Protein AF-A0A8C3U7H5-F1 (afdb_monomer_lite)

InterPro domains:
  IPR040415 SET domain-containing protein 9 [PTHR33524] (9-153)

Secondary structure (DSSP, 8-state):
-HHHHHHHHHHHTTSSHHHHHHHHHH--------SSGGGG-SS-HHHHHHHHHHHHHHHHHHTHHHHHHHHHH-HHHHHHHHHHHHHHHHHHTTS-----------HHHHHHHHHSEEEEEEE-SSTT--EEEEEEEE---TT-----------HHHHHHHHHHHHHHHTTT-TTTGGGSS--

pLDDT: mean 71.45, std 18.76, range [34.16, 96.38]

Structure (mmCIF, N/CA/C/O backbone):
data_AF-A0A8C3U7H5-F1
#
_entry.id   AF-A0A8C3U7H5-F1
#
loop_
_atom_site.group_PDB
_atom_site.id
_atom_site.type_symbol
_atom_site.label_atom_id
_atom_site.label_alt_id
_atom_site.label_comp_id
_atom_site.label_asym_id
_atom_site.label_entity_id
_atom_site.label_seq_id
_atom_site.pdbx_PDB_ins_code
_atom_site.Cartn_x
_atom_site.Cartn_y
_atom_site.Cartn_z
_atom_site.occupancy
_atom_site.B_iso_or_equiv
_atom_site.auth_seq_id
_atom_site.auth_comp_id
_atom_site.auth_asym_id
_atom_site.auth_atom_id
_atom_site.pdbx_PDB_model_num
ATOM 1 N N . MET A 1 1 ? 47.675 14.382 -24.245 1.00 58.16 1 MET A N 1
ATOM 2 C CA . MET A 1 1 ? 46.276 14.304 -24.735 1.00 58.16 1 MET A CA 1
ATOM 3 C C . MET A 1 1 ? 45.746 12.863 -24.779 1.00 58.16 1 MET A C 1
ATOM 5 O O . MET A 1 1 ? 44.876 12.537 -23.983 1.00 58.16 1 MET A O 1
ATOM 9 N N . LEU A 1 2 ? 46.282 11.964 -25.619 1.00 63.28 2 LEU A N 1
ATOM 10 C CA . LEU A 1 2 ? 45.788 10.572 -25.751 1.00 63.28 2 LEU A CA 1
ATOM 11 C C . LEU A 1 2 ? 45.998 9.676 -24.509 1.00 63.28 2 LEU A C 1
ATOM 13 O O . LEU A 1 2 ? 45.180 8.797 -24.242 1.00 63.28 2 LEU A O 1
ATOM 17 N N . ARG A 1 3 ? 47.063 9.904 -23.724 1.00 71.69 3 ARG A N 1
ATOM 18 C CA . ARG A 1 3 ? 47.334 9.159 -22.476 1.00 71.69 3 ARG A CA 1
ATOM 19 C C . ARG A 1 3 ? 46.297 9.440 -21.382 1.00 71.69 3 ARG A C 1
ATOM 21 O O . ARG A 1 3 ? 45.740 8.494 -20.833 1.00 71.69 3 ARG A O 1
ATOM 28 N N . GLU A 1 4 ? 45.968 10.707 -21.138 1.00 74.81 4 GLU A N 1
ATOM 29 C CA . GLU A 1 4 ? 44.897 11.110 -20.213 1.00 74.81 4 GLU A CA 1
ATOM 30 C C . GLU A 1 4 ? 43.530 10.555 -20.621 1.00 74.81 4 GLU A C 1
ATOM 32 O O . GLU A 1 4 ? 42.794 10.046 -19.776 1.00 74.81 4 GLU A O 1
ATOM 37 N N . LEU A 1 5 ? 43.206 10.582 -21.919 1.00 70.88 5 LEU A N 1
ATOM 38 C CA . LEU A 1 5 ? 41.977 9.980 -22.446 1.00 70.88 5 LEU A CA 1
ATOM 39 C C . LEU A 1 5 ? 41.933 8.468 -22.201 1.00 70.88 5 LEU A C 1
ATOM 41 O O . LEU A 1 5 ? 40.911 7.958 -21.751 1.00 70.88 5 LEU A O 1
ATOM 45 N N . ARG A 1 6 ? 43.047 7.753 -22.411 1.00 75.25 6 ARG A N 1
ATOM 46 C CA . ARG A 1 6 ? 43.144 6.310 -22.136 1.00 75.25 6 ARG A CA 1
ATOM 47 C C . ARG A 1 6 ? 43.001 5.997 -20.640 1.00 75.25 6 ARG A C 1
ATOM 49 O O . ARG A 1 6 ? 42.332 5.027 -20.293 1.00 75.25 6 ARG A O 1
ATOM 56 N N . ARG A 1 7 ? 43.571 6.824 -19.755 1.00 75.69 7 ARG A N 1
ATOM 57 C CA . ARG A 1 7 ? 43.456 6.655 -18.294 1.00 75.69 7 ARG A CA 1
ATOM 58 C C . ARG A 1 7 ? 4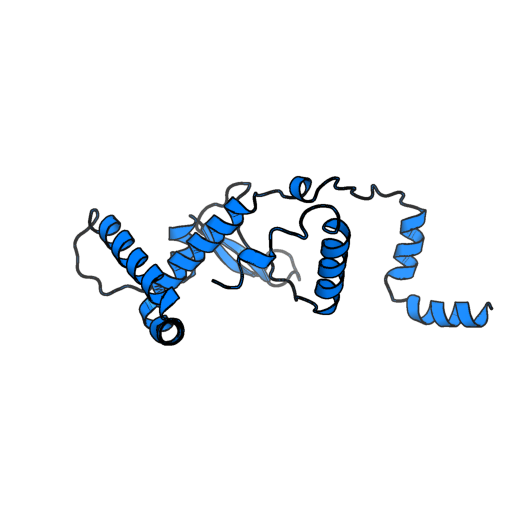2.022 6.878 -17.813 1.00 75.69 7 ARG A C 1
ATOM 60 O O . ARG A 1 7 ? 41.490 6.056 -17.071 1.00 75.69 7 ARG A O 1
ATOM 67 N N . ARG A 1 8 ? 41.367 7.937 -18.303 1.00 68.19 8 ARG A N 1
ATOM 68 C CA . ARG A 1 8 ? 39.945 8.207 -18.028 1.00 68.19 8 ARG A CA 1
ATOM 69 C C . ARG A 1 8 ? 39.063 7.090 -18.586 1.00 68.19 8 ARG A C 1
ATOM 71 O O . ARG A 1 8 ? 38.202 6.594 -17.870 1.00 68.19 8 ARG A O 1
ATOM 78 N N . TRP A 1 9 ? 39.321 6.621 -19.808 1.00 70.81 9 TRP A N 1
ATOM 79 C CA . TRP A 1 9 ? 38.598 5.492 -20.403 1.00 70.81 9 TRP A CA 1
ATOM 80 C C . TRP A 1 9 ? 38.730 4.204 -19.583 1.00 70.81 9 TRP A C 1
ATOM 82 O O . TRP A 1 9 ? 37.745 3.494 -19.418 1.00 70.81 9 TRP A O 1
ATOM 92 N N . GLY A 1 10 ? 39.900 3.933 -18.996 1.00 73.94 10 GLY A N 1
ATOM 93 C CA . GLY A 1 10 ? 40.091 2.808 -18.076 1.00 73.94 10 GLY A CA 1
ATOM 94 C C . GLY A 1 10 ? 39.137 2.838 -16.874 1.00 73.94 10 GLY A C 1
ATOM 95 O O . GLY A 1 10 ? 38.627 1.793 -16.484 1.00 73.94 10 GLY A O 1
ATOM 96 N N . SER A 1 11 ? 38.821 4.029 -16.352 1.00 74.31 11 SER A N 1
ATOM 97 C CA . SER A 1 11 ? 37.831 4.209 -15.274 1.00 74.31 11 SER A CA 1
ATOM 98 C C . SER A 1 11 ? 36.380 4.046 -15.748 1.00 74.31 11 SER A C 1
ATOM 100 O O . SER A 1 11 ? 35.512 3.673 -14.964 1.00 74.31 11 SER A O 1
ATOM 102 N N . TYR A 1 12 ? 36.101 4.322 -17.027 1.00 69.31 12 TYR A N 1
ATOM 103 C CA . TYR A 1 12 ? 34.753 4.239 -17.601 1.00 69.31 12 TYR A CA 1
ATOM 104 C C . TYR A 1 12 ? 34.437 2.895 -18.264 1.00 69.31 12 TYR A C 1
ATOM 106 O O . TYR A 1 12 ? 33.261 2.595 -18.431 1.00 69.31 12 TYR A O 1
ATOM 114 N N . LYS A 1 13 ? 35.439 2.070 -18.598 1.00 69.56 13 LYS A N 1
ATOM 115 C CA . LYS A 1 13 ? 35.285 0.808 -19.350 1.00 69.56 13 LYS A CA 1
ATOM 116 C C . LYS A 1 13 ? 34.268 -0.163 -18.733 1.00 69.56 13 LYS A C 1
ATOM 118 O O . LYS A 1 13 ? 33.604 -0.878 -19.475 1.00 69.56 13 LYS A O 1
ATOM 123 N N . TYR A 1 14 ? 34.139 -0.168 -17.406 1.00 72.88 14 TYR A N 1
ATOM 124 C CA . TYR A 1 14 ? 33.212 -1.037 -16.664 1.00 72.88 14 TYR A CA 1
ATOM 125 C C . TYR A 1 14 ? 31.964 -0.313 -16.151 1.00 72.88 14 TYR A C 1
ATOM 127 O O . TYR A 1 14 ? 31.115 -0.912 -15.501 1.00 72.88 14 TYR A O 1
ATOM 135 N N . ARG A 1 15 ? 31.849 0.988 -16.424 1.00 75.12 15 ARG A N 1
ATOM 136 C CA . ARG A 1 15 ? 30.656 1.775 -16.118 1.00 75.12 15 ARG A CA 1
ATOM 137 C C . ARG A 1 15 ? 29.740 1.740 -17.333 1.00 75.12 15 ARG A C 1
ATOM 139 O O . ARG A 1 15 ? 30.200 1.555 -18.447 1.00 75.12 15 ARG A O 1
ATOM 146 N N . PHE A 1 16 ? 28.451 1.995 -17.161 1.00 68.00 16 PHE A N 1
ATOM 147 C CA . PHE A 1 16 ? 27.498 2.021 -18.279 1.00 68.00 16 PHE A CA 1
ATOM 148 C C . PHE A 1 16 ? 27.741 3.160 -19.287 1.00 68.00 16 PHE A C 1
ATOM 150 O O . PHE A 1 16 ? 27.056 3.245 -20.297 1.00 68.00 16 PHE A O 1
ATOM 157 N N . VAL A 1 17 ? 28.730 4.027 -19.049 1.00 72.81 17 VAL A N 1
ATOM 158 C CA . VAL A 1 17 ? 28.999 5.248 -19.822 1.00 72.81 17 VAL A CA 1
ATOM 159 C C . VAL A 1 17 ? 29.468 4.981 -21.261 1.00 72.81 17 VAL A C 1
ATOM 161 O O . VAL A 1 17 ? 28.941 5.638 -22.154 1.00 72.81 17 VAL A O 1
ATOM 164 N N . PRO A 1 18 ? 30.377 4.028 -21.563 1.00 72.06 18 PRO A N 1
ATOM 165 C CA . PRO A 1 18 ? 30.726 3.674 -22.939 1.00 72.06 18 PRO A CA 1
ATOM 166 C C . PRO A 1 18 ? 29.528 3.141 -23.729 1.00 72.06 18 PRO A C 1
ATOM 168 O O . PRO A 1 18 ? 29.325 3.533 -24.877 1.00 72.06 18 PRO A O 1
ATOM 171 N N . TRP A 1 19 ? 28.705 2.292 -23.100 1.00 71.94 19 TRP A N 1
ATOM 172 C CA . TRP A 1 19 ? 27.471 1.781 -23.700 1.00 71.94 19 TRP A CA 1
ATOM 173 C C . TRP A 1 19 ? 26.450 2.908 -23.901 1.00 71.94 19 TRP A C 1
ATOM 175 O O . TRP A 1 19 ? 25.852 3.007 -24.969 1.00 71.94 19 TRP A O 1
ATOM 185 N N . LEU A 1 20 ? 26.303 3.807 -22.926 1.00 71.94 20 LEU A N 1
ATOM 186 C CA . LEU A 1 20 ? 25.414 4.963 -22.996 1.00 71.94 20 LEU A CA 1
ATOM 187 C C . LEU A 1 20 ? 25.850 5.941 -24.094 1.00 71.94 20 LEU A C 1
ATOM 189 O O . LEU A 1 20 ? 25.021 6.349 -24.890 1.00 71.94 20 LEU A O 1
ATOM 193 N N . ALA A 1 21 ? 27.140 6.262 -24.216 1.00 74.75 21 ALA A N 1
ATOM 194 C CA . ALA A 1 21 ? 27.661 7.166 -25.244 1.00 74.75 21 ALA A CA 1
ATOM 195 C C . ALA A 1 21 ? 27.467 6.618 -26.671 1.00 74.75 21 ALA A C 1
ATOM 197 O O . ALA A 1 21 ? 27.113 7.364 -27.587 1.00 74.75 21 ALA A O 1
ATOM 198 N N . LEU A 1 22 ? 27.662 5.308 -26.858 1.00 70.06 22 LEU A N 1
ATOM 199 C CA . LEU A 1 22 ? 27.407 4.632 -28.134 1.00 70.06 22 LEU A CA 1
ATOM 200 C C . LEU A 1 22 ? 25.910 4.561 -28.464 1.00 70.06 22 LEU A C 1
ATOM 202 O O . LEU A 1 22 ? 25.533 4.752 -29.622 1.00 70.06 22 LEU A O 1
ATOM 206 N N . ASN A 1 23 ? 25.053 4.334 -27.464 1.00 66.12 23 ASN A N 1
ATOM 207 C CA . ASN A 1 23 ? 23.607 4.271 -27.666 1.00 66.12 23 ASN A CA 1
ATOM 208 C C . ASN A 1 23 ? 22.954 5.650 -27.795 1.00 66.12 23 ASN A C 1
ATOM 210 O O . ASN A 1 23 ? 22.058 5.780 -28.612 1.00 66.12 23 ASN A O 1
ATOM 214 N N . LEU A 1 24 ? 23.424 6.697 -27.112 1.00 65.88 24 LEU A N 1
ATOM 215 C 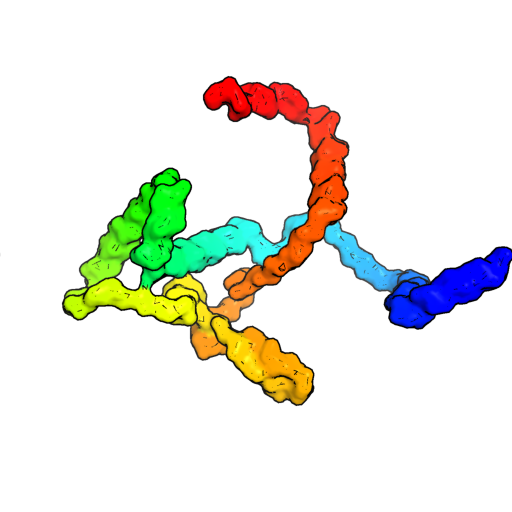CA . LEU A 1 24 ? 22.911 8.068 -27.261 1.00 65.88 24 LEU A CA 1
ATOM 216 C C . LEU A 1 24 ? 23.100 8.609 -28.687 1.00 65.88 24 LEU A C 1
ATOM 218 O O . LEU A 1 24 ? 22.265 9.360 -29.179 1.00 65.88 24 LEU A O 1
ATOM 222 N N . ARG A 1 25 ? 24.183 8.215 -29.375 1.00 62.78 25 ARG A N 1
ATOM 223 C CA . ARG A 1 25 ? 24.414 8.593 -30.781 1.00 62.78 25 ARG A CA 1
ATOM 224 C C . ARG A 1 25 ? 23.577 7.789 -31.770 1.00 62.78 25 ARG A C 1
ATOM 226 O O . ARG A 1 25 ? 23.106 8.349 -32.754 1.00 62.78 25 ARG A O 1
ATOM 233 N N . ARG A 1 26 ? 23.437 6.478 -31.549 1.00 58.78 26 ARG A N 1
ATOM 234 C CA . ARG A 1 26 ? 22.679 5.581 -32.447 1.00 58.78 26 ARG A CA 1
ATOM 235 C C . ARG A 1 26 ? 21.180 5.706 -32.264 1.00 58.78 26 ARG A C 1
ATOM 237 O O . ARG A 1 26 ? 20.408 5.499 -33.191 1.00 58.78 26 ARG A O 1
ATOM 244 N N . GLN A 1 27 ? 20.782 6.044 -31.057 1.00 53.59 27 GLN A N 1
ATOM 245 C CA . GLN A 1 27 ? 19.415 6.135 -30.660 1.00 53.59 27 GLN A CA 1
ATOM 246 C C . GLN A 1 27 ? 19.124 7.614 -30.417 1.00 53.59 27 GLN A C 1
ATOM 248 O O . GLN A 1 27 ? 19.214 8.104 -29.294 1.00 53.59 27 GLN A O 1
ATOM 253 N N . ARG A 1 28 ? 18.643 8.297 -31.464 1.00 51.75 28 ARG A N 1
ATOM 254 C CA . ARG A 1 28 ? 17.620 9.345 -31.296 1.00 51.75 28 ARG A CA 1
ATOM 255 C C . ARG A 1 28 ? 16.358 8.695 -30.702 1.00 51.75 28 ARG A C 1
ATOM 257 O O . ARG A 1 28 ? 15.296 8.697 -31.314 1.00 51.75 28 ARG A O 1
ATOM 264 N N . ARG A 1 29 ? 16.501 8.005 -29.563 1.00 52.19 29 ARG A N 1
ATOM 265 C CA . ARG A 1 29 ? 15.400 7.431 -28.797 1.00 52.19 29 ARG A CA 1
ATOM 266 C C . ARG A 1 29 ? 14.552 8.633 -28.473 1.00 52.19 29 ARG A C 1
ATOM 268 O O . ARG A 1 29 ? 15.101 9.643 -28.043 1.00 52.19 29 ARG A O 1
ATOM 275 N N . THR A 1 30 ? 13.266 8.513 -28.746 1.00 56.00 30 THR A N 1
ATOM 276 C CA . THR A 1 30 ? 12.212 9.381 -28.240 1.00 56.00 30 THR A CA 1
ATOM 277 C C . THR A 1 30 ? 12.528 9.723 -26.789 1.00 56.00 30 THR A C 1
ATOM 279 O O . THR A 1 30 ? 12.235 8.942 -25.884 1.00 56.00 30 THR A O 1
ATOM 282 N N . LEU A 1 31 ? 13.218 10.847 -26.576 1.00 57.34 31 LEU A N 1
ATOM 283 C CA . LEU A 1 31 ? 13.286 11.486 -25.278 1.00 57.34 31 LEU A CA 1
ATOM 284 C C . LEU A 1 31 ? 11.823 11.696 -24.947 1.00 57.34 31 LE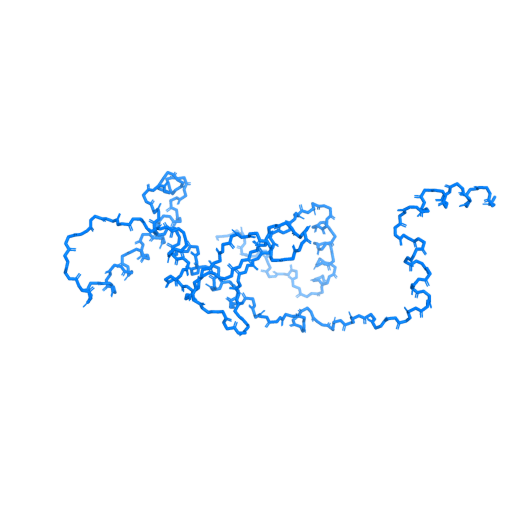U A C 1
ATOM 286 O O . LEU A 1 31 ? 11.116 12.357 -25.711 1.00 57.34 31 LEU A O 1
ATOM 290 N N . ARG A 1 32 ? 11.344 11.015 -23.905 1.00 65.69 32 ARG A N 1
ATOM 291 C CA . ARG A 1 32 ? 9.973 11.184 -23.457 1.00 65.69 32 ARG A CA 1
ATOM 292 C C . ARG A 1 32 ? 9.899 12.598 -22.906 1.00 65.69 32 ARG A C 1
ATOM 294 O O . ARG A 1 32 ? 10.266 12.848 -21.765 1.00 65.69 32 ARG A O 1
ATOM 301 N N . TYR A 1 33 ? 9.544 13.523 -23.782 1.00 68.12 33 TYR A N 1
ATOM 302 C CA . TYR A 1 33 ? 9.223 14.879 -23.414 1.00 68.12 33 TYR A CA 1
ATOM 303 C C . TYR A 1 33 ? 7.828 14.823 -22.813 1.00 68.12 33 TYR A C 1
ATOM 305 O O . TYR A 1 33 ? 6.864 14.496 -23.505 1.00 68.12 33 TYR A O 1
ATOM 313 N N . VAL A 1 34 ? 7.758 15.039 -21.507 1.00 70.69 34 VAL A N 1
ATOM 314 C CA . VAL A 1 34 ? 6.499 15.224 -20.801 1.00 70.69 34 VAL A CA 1
ATOM 315 C C . VAL A 1 34 ? 6.332 16.741 -20.666 1.00 70.69 34 VAL A C 1
ATOM 317 O O . VAL A 1 34 ? 7.155 17.352 -19.987 1.00 70.69 34 VAL A O 1
ATOM 320 N N . PRO A 1 35 ? 5.347 17.357 -21.344 1.00 73.00 35 PRO A N 1
ATOM 321 C CA . PRO A 1 35 ? 5.148 18.808 -21.320 1.00 73.00 35 PRO A CA 1
ATOM 322 C C . PRO A 1 35 ? 4.908 19.343 -19.906 1.00 73.00 35 PRO A C 1
ATOM 324 O O . PRO A 1 35 ? 5.418 20.399 -19.550 1.00 73.00 35 PRO A O 1
ATOM 327 N N . GLU A 1 36 ? 4.169 18.580 -19.099 1.00 76.62 36 GLU A N 1
ATOM 328 C CA . GLU A 1 36 ? 3.818 18.905 -17.719 1.00 76.62 36 GLU A CA 1
ATOM 329 C C . GLU A 1 36 ? 3.819 17.632 -16.871 1.00 76.62 36 GLU A C 1
ATOM 331 O O . GLU A 1 36 ? 3.362 16.581 -17.319 1.00 76.62 36 GLU A O 1
ATOM 336 N N . SER A 1 37 ? 4.283 17.711 -15.623 1.00 66.75 37 SER A N 1
ATOM 337 C CA . SER A 1 37 ? 4.332 16.557 -14.709 1.00 66.75 37 SER A CA 1
ATOM 338 C C . SER A 1 37 ? 2.956 15.926 -14.441 1.00 66.75 37 SER A C 1
ATOM 340 O O . SER A 1 37 ? 2.882 14.739 -14.130 1.00 66.75 37 SER A O 1
ATOM 342 N N . SER A 1 38 ? 1.872 16.686 -14.619 1.00 67.62 38 SER A N 1
ATOM 343 C CA . SER A 1 38 ? 0.475 16.230 -14.580 1.00 67.62 38 SER A CA 1
ATOM 344 C C . SER A 1 38 ? 0.161 15.182 -15.655 1.00 67.62 38 SER A C 1
ATOM 346 O O . SER A 1 38 ? -0.612 14.261 -15.410 1.00 67.62 38 SER A O 1
ATOM 348 N N . GLN A 1 39 ? 0.803 15.268 -16.823 1.00 70.94 39 GLN A N 1
ATOM 349 C CA . GLN A 1 39 ? 0.559 14.386 -17.968 1.00 70.94 39 GLN A CA 1
ATOM 350 C C . GLN A 1 39 ? 1.292 13.038 -17.867 1.00 70.94 39 GLN A C 1
ATOM 352 O O . GLN A 1 39 ? 1.077 12.153 -18.697 1.00 70.94 39 GLN A O 1
ATOM 357 N N . ASP A 1 40 ? 2.165 12.868 -16.869 1.00 79.56 40 ASP A N 1
ATOM 358 C CA . ASP A 1 40 ? 2.839 11.592 -16.588 1.00 79.56 40 ASP A CA 1
ATOM 359 C C . ASP A 1 40 ? 2.117 10.762 -15.514 1.00 79.56 40 ASP A C 1
ATOM 361 O O . ASP A 1 40 ? 2.370 9.563 -15.371 1.00 79.56 40 ASP A O 1
ATOM 365 N N . LYS A 1 41 ? 1.206 11.380 -14.753 1.00 81.31 41 LYS A N 1
ATOM 366 C CA . LYS A 1 41 ? 0.519 10.723 -13.641 1.00 81.31 41 LYS A CA 1
ATOM 367 C C . LYS A 1 41 ? -0.608 9.832 -14.151 1.00 81.31 41 LYS A C 1
ATOM 369 O O . LYS A 1 41 ? -1.499 10.261 -14.873 1.00 81.31 41 LYS A O 1
ATOM 374 N N . ILE A 1 42 ? -0.560 8.564 -13.749 1.00 83.56 42 ILE A N 1
ATOM 375 C CA . ILE A 1 42 ? -1.589 7.561 -14.072 1.00 83.56 42 ILE A CA 1
ATOM 376 C C . ILE A 1 42 ? -2.775 7.660 -13.094 1.00 83.56 42 ILE A C 1
ATOM 378 O O . ILE A 1 42 ? -3.880 7.239 -13.425 1.00 83.56 42 ILE A O 1
ATOM 382 N N . ILE A 1 43 ? -2.533 8.197 -11.896 1.00 86.12 43 ILE A N 1
ATOM 383 C CA . ILE A 1 43 ? -3.485 8.334 -10.788 1.00 86.12 43 ILE A CA 1
ATOM 384 C C . ILE A 1 43 ? -3.340 9.762 -10.248 1.00 86.12 43 ILE A C 1
ATOM 386 O O . ILE A 1 43 ? -2.210 10.253 -10.167 1.00 86.12 43 ILE A O 1
ATOM 390 N N . ALA A 1 44 ? -4.452 10.423 -9.917 1.00 89.00 44 ALA A N 1
ATOM 391 C CA . ALA A 1 44 ? -4.432 11.765 -9.342 1.00 89.00 44 ALA A CA 1
ATOM 392 C C . ALA A 1 44 ? -3.820 11.756 -7.930 1.00 89.00 44 ALA A C 1
ATOM 394 O O . ALA A 1 44 ? -3.887 10.752 -7.216 1.00 89.00 44 ALA A O 1
ATOM 395 N N . ASP A 1 45 ? -3.213 12.871 -7.519 1.00 89.12 45 ASP A N 1
ATOM 396 C CA . ASP A 1 45 ? -2.572 12.960 -6.200 1.00 89.12 45 ASP A CA 1
ATOM 397 C C . ASP A 1 45 ? -3.609 12.870 -5.075 1.00 89.12 45 ASP A C 1
ATOM 399 O O . ASP A 1 45 ? -3.328 12.313 -4.014 1.00 89.12 45 ASP A O 1
ATOM 403 N N . GLU A 1 46 ? -4.816 13.370 -5.329 1.00 90.44 46 GLU A N 1
ATOM 404 C CA . GLU A 1 46 ? -5.957 13.322 -4.425 1.00 90.44 46 GLU A CA 1
ATOM 405 C C . GLU A 1 46 ? -6.351 11.871 -4.124 1.00 90.44 46 GLU A C 1
ATOM 407 O O . GLU A 1 46 ? -6.401 11.484 -2.959 1.00 90.44 46 GLU A O 1
ATOM 412 N N . ASP A 1 47 ? -6.510 11.031 -5.153 1.00 89.69 47 ASP A N 1
ATOM 413 C CA . ASP A 1 47 ? -6.848 9.606 -4.999 1.00 89.69 47 ASP A CA 1
ATOM 414 C C . ASP A 1 47 ? -5.761 8.849 -4.219 1.00 89.69 47 ASP A C 1
ATOM 416 O O . ASP A 1 47 ? -6.028 7.960 -3.400 1.00 89.69 47 ASP A O 1
ATOM 420 N N . VAL A 1 48 ? -4.501 9.205 -4.480 1.00 90.81 48 VAL A N 1
ATOM 421 C CA . VAL A 1 48 ? -3.333 8.648 -3.801 1.00 90.81 48 VAL A CA 1
ATOM 422 C C . VAL A 1 48 ? -3.342 9.023 -2.323 1.00 90.81 48 VAL A C 1
ATOM 424 O O . VAL A 1 48 ? -3.167 8.152 -1.464 1.00 90.81 48 VAL A O 1
ATOM 427 N N . PHE A 1 49 ? -3.566 10.300 -2.028 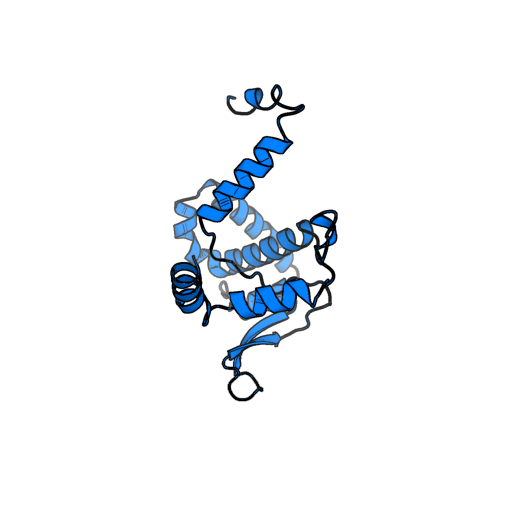1.00 90.44 49 PHE A N 1
ATOM 428 C CA . PHE A 1 49 ? -3.639 10.822 -0.674 1.00 90.44 49 PHE A CA 1
ATOM 429 C C . PHE A 1 49 ? -4.817 10.220 0.096 1.00 90.44 49 PHE A C 1
ATOM 431 O O . PHE A 1 49 ? -4.627 9.740 1.214 1.00 90.44 49 PHE A O 1
ATOM 438 N N . GLU A 1 50 ? -6.004 10.160 -0.507 1.00 91.00 50 GLU A N 1
ATOM 439 C CA . GLU A 1 50 ? -7.191 9.550 0.091 1.00 91.00 50 GLU A CA 1
ATOM 440 C C . GLU A 1 50 ? -6.973 8.071 0.408 1.00 91.00 50 GLU A C 1
ATOM 442 O O . GLU A 1 50 ? -7.263 7.625 1.521 1.00 91.00 50 GLU A O 1
ATOM 447 N N . THR A 1 51 ? -6.401 7.308 -0.529 1.00 91.94 51 THR A N 1
ATOM 448 C CA . THR A 1 51 ? -6.117 5.881 -0.317 1.00 91.94 51 THR A CA 1
ATOM 449 C C . THR A 1 51 ? -5.137 5.678 0.836 1.00 91.94 51 THR A C 1
ATOM 451 O O . THR A 1 51 ? -5.339 4.812 1.696 1.00 91.94 51 THR A O 1
ATOM 454 N N . LEU A 1 52 ? -4.080 6.491 0.883 1.00 91.62 52 LEU A N 1
ATOM 455 C CA . LEU A 1 52 ? -3.065 6.433 1.927 1.00 91.62 52 LEU A CA 1
ATOM 456 C C . LEU A 1 52 ? -3.658 6.791 3.295 1.00 91.62 52 LEU A C 1
ATOM 458 O O . LEU A 1 52 ? -3.469 6.060 4.268 1.00 91.62 52 LEU A O 1
ATOM 462 N N . LEU A 1 53 ? -4.430 7.878 3.351 1.00 90.38 53 LEU A N 1
ATOM 463 C CA . LEU A 1 53 ? -5.083 8.355 4.562 1.00 90.38 53 LEU A CA 1
ATOM 464 C C . LEU A 1 53 ? -6.083 7.327 5.094 1.00 90.38 53 LEU A C 1
ATOM 466 O O . LEU A 1 53 ? -6.066 7.021 6.284 1.00 90.38 53 LEU A O 1
ATOM 470 N N . LYS A 1 54 ? -6.918 6.757 4.220 1.00 90.75 54 LYS A N 1
ATOM 471 C CA . LYS A 1 54 ? -7.881 5.709 4.577 1.00 90.75 54 LYS A CA 1
ATOM 472 C C . LYS A 1 54 ? -7.176 4.487 5.168 1.00 90.75 54 LYS A C 1
ATOM 474 O O . LYS A 1 54 ? -7.577 3.985 6.214 1.00 90.75 54 LYS A O 1
ATOM 479 N N . THR A 1 55 ? -6.094 4.044 4.529 1.00 91.31 55 THR A N 1
ATOM 480 C CA . THR A 1 55 ? -5.328 2.865 4.960 1.00 91.31 55 THR A CA 1
ATOM 481 C C . THR A 1 55 ? -4.647 3.094 6.305 1.00 91.31 55 THR A C 1
ATOM 483 O O . THR A 1 55 ? -4.757 2.258 7.202 1.00 91.31 55 THR A O 1
ATOM 486 N N . PHE A 1 56 ? -3.972 4.234 6.483 1.00 88.56 56 PHE A N 1
ATOM 487 C CA . PHE A 1 56 ? -3.317 4.539 7.751 1.00 88.56 56 PHE A CA 1
ATOM 488 C C . PHE A 1 56 ? -4.314 4.759 8.879 1.00 88.56 56 PHE A C 1
ATOM 490 O O . PHE A 1 56 ? -4.069 4.256 9.969 1.00 88.56 56 PHE A O 1
ATOM 497 N N . LYS A 1 57 ? -5.452 5.420 8.628 1.00 87.31 57 LYS A N 1
ATOM 498 C CA . LYS A 1 57 ? -6.523 5.551 9.625 1.00 87.31 57 LYS A CA 1
ATOM 499 C C . LYS A 1 57 ? -7.010 4.188 10.106 1.00 87.31 57 LYS A C 1
ATOM 501 O O . LYS A 1 57 ? -7.038 3.962 11.311 1.00 87.31 57 LYS A O 1
ATOM 506 N N . ALA A 1 58 ? -7.302 3.269 9.187 1.00 90.25 58 ALA A N 1
ATOM 507 C CA . ALA A 1 58 ? -7.757 1.926 9.538 1.00 90.25 58 ALA A CA 1
ATOM 508 C C . ALA A 1 58 ? -6.706 1.137 10.342 1.00 90.25 58 ALA A C 1
ATOM 510 O O . ALA A 1 58 ? -7.034 0.508 11.347 1.00 90.25 58 ALA A O 1
ATOM 511 N N . LEU A 1 59 ? -5.429 1.201 9.945 1.00 89.12 59 LEU A N 1
ATOM 512 C CA . LEU A 1 59 ? -4.331 0.553 10.677 1.00 89.12 59 LEU A CA 1
ATOM 513 C C . LEU A 1 59 ? -4.116 1.160 12.067 1.00 89.12 59 LEU A C 1
ATOM 515 O O . LEU A 1 59 ? -3.858 0.429 13.022 1.00 89.12 59 LEU A O 1
ATOM 519 N N . PHE A 1 60 ? -4.228 2.482 12.172 1.00 85.56 60 PHE A N 1
ATOM 520 C CA . PHE A 1 60 ? -4.060 3.231 13.412 1.00 85.56 60 PHE A CA 1
ATOM 521 C C . PHE A 1 60 ? -5.175 2.910 14.411 1.00 85.56 60 PHE A C 1
ATOM 523 O O . PHE A 1 60 ? -4.912 2.572 15.560 1.00 85.56 60 PHE A O 1
ATOM 530 N N . ILE A 1 61 ? -6.430 2.945 13.955 1.00 83.88 61 ILE A N 1
ATOM 531 C CA . ILE A 1 61 ? -7.612 2.608 14.757 1.00 83.88 61 ILE A CA 1
ATOM 532 C C . ILE A 1 61 ? -7.548 1.159 15.252 1.00 83.88 61 ILE A C 1
ATOM 534 O O . ILE A 1 61 ? -7.832 0.894 16.421 1.00 83.88 61 ILE A O 1
ATOM 538 N N . ASN A 1 62 ? -7.126 0.232 14.389 1.00 88.12 62 ASN A N 1
ATOM 539 C CA . ASN A 1 62 ? -7.031 -1.186 14.722 1.00 88.12 62 ASN A CA 1
ATOM 540 C C . ASN A 1 62 ? -6.059 -1.484 15.876 1.00 88.12 62 ASN A C 1
ATOM 542 O O . ASN A 1 62 ? -6.311 -2.411 16.643 1.00 88.12 62 ASN A O 1
ATOM 546 N N . ASP A 1 63 ? -4.971 -0.716 16.009 1.00 85.50 63 ASP A N 1
ATOM 547 C CA . ASP A 1 63 ? -3.959 -0.909 17.058 1.00 85.50 63 ASP A CA 1
ATOM 548 C C . ASP A 1 63 ? -3.796 0.322 17.973 1.00 85.50 63 ASP A C 1
ATOM 550 O O . ASP A 1 63 ? -2.719 0.606 18.505 1.00 85.50 63 ASP A O 1
ATOM 554 N N . PHE A 1 64 ? -4.890 1.071 18.163 1.00 80.75 64 PHE A N 1
ATOM 555 C CA . PHE A 1 64 ? -4.888 2.354 18.873 1.00 80.75 64 PHE A CA 1
ATOM 556 C C . PHE A 1 64 ? -4.332 2.244 20.298 1.00 80.75 64 PHE A C 1
ATOM 558 O O . PHE A 1 64 ? -3.595 3.117 20.756 1.00 80.75 64 PHE A O 1
ATOM 565 N N . SER A 1 65 ? -4.645 1.151 21.002 1.00 76.62 65 SER A N 1
ATOM 566 C CA . SER A 1 65 ? -4.180 0.916 22.373 1.00 76.62 65 SER A CA 1
ATOM 567 C C . SER A 1 65 ? -2.656 0.803 22.465 1.00 76.62 65 SER A C 1
ATOM 569 O O . SER A 1 65 ? -2.074 1.304 23.423 1.00 76.62 65 SER A O 1
ATOM 571 N N . ARG A 1 66 ? -1.993 0.221 21.456 1.00 77.88 66 ARG A N 1
ATOM 572 C CA . ARG A 1 66 ? -0.525 0.117 21.389 1.00 77.88 66 ARG A CA 1
ATOM 573 C C . ARG A 1 66 ? 0.141 1.402 20.899 1.00 77.88 66 ARG A C 1
ATOM 575 O O . ARG A 1 66 ? 1.344 1.564 21.072 1.00 77.88 66 ARG A O 1
ATOM 582 N N . GLN A 1 67 ? -0.625 2.317 20.309 1.00 73.56 67 GLN A N 1
ATOM 583 C CA . GLN A 1 67 ? -0.149 3.613 19.813 1.00 73.56 67 GLN A CA 1
ATOM 584 C C . GLN A 1 67 ? -0.446 4.777 20.773 1.00 73.56 67 GLN A C 1
ATOM 586 O O . GLN A 1 67 ? -0.032 5.911 20.519 1.00 73.56 67 GLN A O 1
ATOM 591 N N . ALA A 1 68 ? -1.102 4.499 21.904 1.00 71.38 68 ALA A N 1
ATOM 592 C CA . ALA A 1 68 ? -1.428 5.481 22.933 1.00 71.38 68 ALA A CA 1
ATOM 593 C C . ALA A 1 68 ? -0.189 6.220 23.475 1.00 71.38 68 ALA A C 1
ATOM 595 O O . ALA A 1 68 ? -0.276 7.415 23.757 1.00 71.38 68 ALA A O 1
ATOM 596 N N . ASP A 1 69 ? 0.963 5.546 23.543 1.00 73.12 69 ASP A N 1
ATOM 597 C CA . ASP A 1 69 ? 2.230 6.138 23.992 1.00 73.12 69 ASP A CA 1
ATOM 598 C C . ASP A 1 69 ? 2.761 7.194 23.009 1.00 73.12 69 ASP A C 1
ATOM 600 O O . ASP A 1 69 ? 3.240 8.247 23.424 1.00 73.12 69 ASP A O 1
ATOM 604 N N . ILE A 1 70 ? 2.621 6.967 21.696 1.00 71.69 70 ILE A N 1
ATOM 605 C CA . ILE A 1 70 ? 2.998 7.948 20.660 1.00 71.69 70 ILE A CA 1
ATOM 606 C C . ILE A 1 70 ? 2.052 9.155 20.718 1.00 71.69 70 ILE A C 1
ATOM 608 O O . ILE A 1 70 ? 2.486 10.303 20.628 1.00 71.69 70 ILE A O 1
ATOM 612 N N . LEU A 1 71 ? 0.758 8.906 20.928 1.00 70.31 71 LEU A N 1
ATOM 613 C CA . LEU A 1 71 ? -0.253 9.957 21.066 1.00 70.31 71 LEU A CA 1
ATOM 614 C C . LEU A 1 71 ? -0.124 10.771 22.354 1.00 70.31 71 LEU A C 1
ATOM 616 O O . LEU A 1 71 ? -0.607 11.901 22.403 1.00 70.31 71 LEU A O 1
ATOM 620 N N . ALA A 1 72 ? 0.514 10.232 23.394 1.00 71.56 72 ALA A N 1
ATOM 621 C CA . ALA A 1 72 ? 0.818 10.994 24.600 1.00 71.56 72 ALA A CA 1
ATOM 622 C C . ALA A 1 72 ? 1.804 12.143 24.319 1.00 71.56 72 ALA A C 1
ATOM 624 O O . ALA A 1 72 ? 1.776 13.151 25.020 1.00 71.56 72 ALA A O 1
ATOM 625 N N . VAL A 1 73 ? 2.631 12.010 23.275 1.00 76.62 73 VAL A N 1
ATOM 626 C CA . VAL A 1 73 ? 3.612 13.020 22.842 1.00 76.62 73 VAL A CA 1
ATOM 627 C C . VAL A 1 73 ? 3.033 13.980 21.787 1.00 76.62 73 VAL A C 1
ATOM 629 O O . VAL A 1 73 ? 3.597 15.045 21.559 1.00 76.62 73 VAL A O 1
ATOM 632 N N . LEU A 1 74 ? 1.893 13.642 21.169 1.00 75.69 74 LEU A N 1
ATOM 633 C CA . LEU A 1 74 ? 1.227 14.429 20.117 1.00 75.69 74 LEU A CA 1
ATOM 634 C C . LEU A 1 74 ? -0.264 14.655 20.450 1.00 75.69 74 LEU A C 1
ATOM 636 O O . LEU A 1 74 ? -1.145 14.043 19.829 1.00 75.69 74 LEU A O 1
ATOM 640 N N . PRO A 1 75 ? -0.571 15.506 21.446 1.00 69.94 75 PRO A N 1
ATOM 641 C CA . PRO A 1 75 ? -1.928 15.686 21.956 1.00 69.94 75 PRO A CA 1
ATOM 642 C C . PRO A 1 75 ? -2.903 16.253 20.914 1.00 69.94 75 PRO A C 1
ATOM 644 O O . PRO A 1 75 ? -4.073 15.873 20.932 1.00 69.94 75 PRO A O 1
ATOM 647 N N . GLU A 1 76 ? -2.451 17.084 19.965 1.00 72.00 76 GLU A N 1
ATOM 648 C CA . GLU A 1 76 ? -3.315 17.611 18.896 1.00 72.00 76 GLU A CA 1
ATOM 649 C C . GLU A 1 76 ? -3.826 16.497 17.970 1.00 72.00 76 GLU A C 1
ATOM 651 O O . GLU A 1 76 ? -4.988 16.488 17.558 1.00 72.00 76 GLU A O 1
ATOM 656 N N . VAL A 1 77 ? -2.968 15.517 17.675 1.00 69.31 77 VAL A N 1
ATOM 657 C CA . VAL A 1 77 ? -3.287 14.391 16.785 1.00 69.31 77 VAL A CA 1
ATOM 658 C C . VAL A 1 77 ? -4.235 13.413 17.481 1.00 69.31 77 VAL A C 1
ATOM 660 O O . VAL A 1 77 ? -5.131 12.849 16.853 1.00 69.31 77 VAL A O 1
ATOM 663 N N . LYS A 1 78 ? -4.098 13.254 18.801 1.00 70.88 78 LYS A N 1
ATOM 664 C CA . LYS A 1 78 ? -4.939 12.364 19.610 1.00 70.88 78 LYS A CA 1
ATOM 665 C C . LYS A 1 78 ? -6.428 12.697 19.491 1.00 70.88 78 LYS A C 1
ATOM 667 O O . LYS A 1 78 ? -7.229 11.782 19.311 1.00 70.88 78 LYS A O 1
ATOM 672 N N . CYS A 1 79 ? -6.801 13.975 19.563 1.00 67.44 79 CYS A N 1
ATOM 673 C CA . CYS A 1 79 ? -8.203 14.398 19.489 1.00 67.44 79 CYS A CA 1
ATOM 674 C C . CYS A 1 79 ? -8.847 14.053 18.138 1.00 67.44 79 CYS A C 1
ATOM 676 O O . CYS A 1 79 ? -9.950 13.515 18.116 1.00 67.44 79 CYS A O 1
ATOM 678 N N . GLN A 1 80 ? -8.130 14.256 17.026 1.00 73.06 80 GLN A N 1
ATOM 679 C CA . GLN A 1 80 ? -8.641 13.956 15.681 1.00 73.06 80 GLN A CA 1
ATOM 680 C C . GLN A 1 80 ? -8.946 12.464 15.492 1.00 73.06 80 GLN A C 1
ATOM 682 O O . GLN A 1 80 ? -9.979 12.096 14.936 1.00 73.06 80 GLN A O 1
ATOM 687 N N . TYR A 1 81 ? -8.066 11.583 15.976 1.00 69.19 81 TYR A N 1
ATOM 688 C CA . TYR A 1 81 ? -8.291 10.139 15.883 1.00 69.19 81 TYR A CA 1
ATOM 689 C C . TYR A 1 81 ? -9.350 9.639 16.871 1.00 69.19 81 TYR A C 1
ATOM 691 O O . TYR A 1 81 ? -10.104 8.728 16.533 1.00 69.19 81 TYR A O 1
ATOM 699 N N . LEU A 1 82 ? -9.452 10.239 18.062 1.00 71.44 82 LEU A N 1
ATOM 700 C CA . LEU A 1 82 ? -10.520 9.927 19.018 1.00 71.44 82 LEU A CA 1
ATOM 701 C C . LEU A 1 82 ? -11.906 10.281 18.464 1.00 71.44 82 LEU A C 1
ATOM 703 O O . LEU A 1 82 ? -12.830 9.484 18.603 1.00 71.44 82 LEU A O 1
ATOM 707 N N . GLU A 1 83 ? -12.052 11.422 17.790 1.00 75.12 83 GLU A N 1
ATOM 708 C CA . GLU A 1 83 ? -13.304 11.775 17.110 1.00 75.12 83 GLU A CA 1
ATOM 709 C C . GLU A 1 83 ? -13.654 10.754 16.017 1.00 75.12 83 GLU A C 1
ATOM 711 O O . GLU A 1 83 ? -14.781 10.259 15.976 1.00 75.12 83 GLU A O 1
ATOM 716 N N . LEU A 1 84 ? -12.684 10.340 15.194 1.00 69.12 84 LEU A N 1
ATOM 717 C CA . LEU A 1 84 ? -12.896 9.321 14.156 1.00 69.12 84 LEU A CA 1
ATOM 718 C C . LEU A 1 84 ? -13.314 7.956 14.734 1.00 69.12 84 LEU A C 1
ATOM 720 O O . LEU A 1 84 ? -14.225 7.322 14.200 1.00 69.12 84 LEU A O 1
ATOM 724 N N . LEU A 1 85 ? -12.723 7.539 15.861 1.00 66.25 85 LEU A N 1
ATOM 725 C CA . LEU A 1 85 ? -13.109 6.318 16.581 1.00 66.25 85 LEU A CA 1
ATOM 726 C C . LEU A 1 85 ? -14.581 6.342 17.018 1.00 66.25 85 LEU A C 1
ATOM 728 O O . LEU A 1 85 ? -15.276 5.332 16.902 1.00 66.25 85 LEU A O 1
ATOM 732 N N . THR A 1 86 ? -15.074 7.491 17.493 1.00 63.69 86 THR A N 1
ATOM 733 C CA . THR A 1 86 ? -16.480 7.628 17.918 1.00 63.69 86 THR A CA 1
ATOM 734 C C . THR A 1 86 ? -17.473 7.583 16.754 1.00 63.69 86 THR A C 1
ATOM 736 O O . THR A 1 86 ? -18.628 7.197 16.949 1.00 63.69 86 THR A O 1
ATOM 739 N N . VAL A 1 87 ? -17.042 7.951 15.544 1.00 65.00 87 VAL A N 1
ATOM 740 C CA . VAL A 1 87 ? -17.878 7.934 14.335 1.00 65.00 87 VAL A CA 1
ATOM 741 C C . VAL A 1 87 ? -17.957 6.530 13.731 1.00 65.00 87 VAL A C 1
ATOM 743 O O . VAL A 1 87 ? -19.055 6.082 13.399 1.00 65.00 87 VAL A O 1
ATOM 746 N N . GLU A 1 88 ? -16.840 5.801 13.640 1.00 60.16 88 GLU A N 1
ATOM 747 C CA . GLU A 1 88 ? -16.836 4.434 13.089 1.00 60.16 88 GLU A CA 1
ATOM 748 C C . GLU A 1 88 ? -17.568 3.429 13.991 1.00 60.16 88 GLU A C 1
ATOM 750 O O . GLU A 1 88 ? -18.279 2.551 13.495 1.00 60.16 88 GLU A O 1
ATOM 755 N N . GLN A 1 89 ? -17.489 3.590 15.317 1.00 55.69 89 GLN A N 1
ATOM 756 C CA . GLN A 1 89 ? -18.224 2.733 16.257 1.00 55.69 89 GLN A CA 1
ATOM 757 C C . GLN A 1 89 ? -19.747 2.841 16.082 1.00 55.69 89 GLN A C 1
ATOM 759 O O . GLN A 1 89 ? -20.436 1.824 16.122 1.00 55.69 89 GLN A O 1
ATOM 764 N N . LYS A 1 90 ? -20.276 4.035 15.779 1.00 52.69 90 LYS A N 1
ATOM 765 C CA . LYS A 1 90 ? -21.717 4.241 15.534 1.00 52.69 90 LYS A CA 1
ATOM 766 C C . LYS A 1 90 ? -22.225 3.607 14.236 1.00 52.69 90 LYS A C 1
ATOM 768 O O . LYS A 1 90 ? -23.409 3.299 14.147 1.00 52.69 90 LYS A O 1
ATOM 773 N N . GLN A 1 91 ? -21.371 3.412 13.230 1.00 46.41 91 GLN A N 1
ATOM 774 C CA . GLN A 1 91 ? -21.767 2.757 11.974 1.00 46.41 91 GLN A CA 1
ATOM 775 C C . GLN A 1 91 ? -21.745 1.225 12.072 1.00 46.41 91 GLN A C 1
ATOM 777 O O . GLN A 1 91 ? -22.475 0.559 11.339 1.00 46.41 91 GLN A O 1
ATOM 782 N N . SER A 1 92 ? -20.959 0.666 12.995 1.00 49.31 92 SER A N 1
ATOM 783 C CA . SER A 1 92 ? -20.867 -0.784 13.207 1.00 49.31 92 SER A CA 1
ATOM 784 C C . SER A 1 92 ? -21.999 -1.348 14.086 1.00 49.31 92 SER A C 1
ATOM 786 O O . SER A 1 92 ? -22.352 -2.518 13.960 1.00 49.31 92 SER A O 1
ATOM 788 N N . GLU A 1 93 ? -22.641 -0.525 14.926 1.00 44.94 93 GLU A N 1
ATOM 789 C CA . GLU A 1 93 ? -23.722 -0.965 15.832 1.00 44.94 93 GLU A CA 1
ATOM 790 C C . GLU A 1 93 ? -25.038 -1.372 15.140 1.00 44.94 93 GLU A C 1
ATOM 792 O O . GLU A 1 93 ? -25.912 -1.948 15.785 1.00 44.94 93 GLU A O 1
ATOM 797 N N . VAL A 1 94 ? -25.198 -1.148 13.831 1.00 46.66 94 VAL A N 1
ATOM 798 C CA . VAL A 1 94 ? -26.411 -1.587 13.112 1.00 46.66 94 VAL A CA 1
ATOM 799 C C . VAL A 1 94 ? -26.355 -3.073 12.728 1.00 46.66 94 VAL A C 1
ATOM 801 O O . VAL A 1 94 ? -27.404 -3.670 12.502 1.00 46.66 94 VAL A O 1
ATOM 804 N N . ASN A 1 95 ? -25.180 -3.718 12.735 1.00 43.81 95 ASN A N 1
ATOM 805 C CA . ASN A 1 95 ? -25.053 -5.130 12.366 1.00 43.81 95 ASN A CA 1
ATOM 806 C C . ASN A 1 95 ? -24.261 -5.949 13.401 1.00 43.81 95 ASN A C 1
ATOM 808 O O . ASN A 1 95 ? -23.052 -6.127 13.297 1.00 43.81 95 ASN A O 1
ATOM 812 N N . SER A 1 96 ? -25.031 -6.577 14.295 1.00 37.12 96 SER A N 1
ATOM 813 C CA . SER A 1 96 ? -24.715 -7.776 15.086 1.00 37.12 96 SER A CA 1
ATOM 814 C C . SER A 1 96 ? -24.290 -7.568 16.544 1.00 37.12 96 SER A C 1
ATOM 816 O O . SER A 1 96 ? -23.171 -7.203 16.888 1.00 37.12 96 SER A O 1
ATOM 818 N N . CYS A 1 97 ? -25.209 -7.962 17.420 1.00 38.91 97 CYS A N 1
ATOM 819 C CA . CYS A 1 97 ? -24.973 -8.339 18.801 1.00 38.91 97 CYS A CA 1
ATOM 820 C C . CYS A 1 97 ? -24.053 -9.571 18.894 1.00 38.91 97 CYS A C 1
ATOM 822 O O . CYS A 1 97 ? -24.298 -10.582 18.236 1.00 38.91 97 CYS A O 1
ATOM 824 N N . ASN A 1 98 ? -22.991 -9.468 19.702 1.00 37.88 98 ASN A N 1
ATOM 825 C CA . ASN A 1 98 ? -22.535 -10.424 20.727 1.00 37.88 98 ASN A CA 1
ATOM 826 C C . ASN A 1 98 ? -21.115 -10.054 21.196 1.00 37.88 98 ASN A C 1
ATOM 828 O O . ASN A 1 98 ? -20.276 -9.630 20.409 1.00 37.88 98 ASN A O 1
ATOM 832 N N . HIS A 1 99 ? -20.867 -10.214 22.498 1.00 49.38 99 HIS A N 1
ATOM 833 C CA . HIS A 1 99 ? -19.609 -9.939 23.198 1.00 49.38 99 HIS A CA 1
ATOM 834 C C . HIS A 1 99 ? -18.333 -10.283 22.406 1.00 49.38 99 HIS A C 1
ATOM 836 O O . HIS A 1 99 ? -18.003 -11.456 22.233 1.00 49.38 99 HIS A O 1
ATOM 842 N N . GLN A 1 100 ? -17.539 -9.276 22.039 1.00 43.47 100 GLN A N 1
ATOM 843 C CA . GLN A 1 100 ? -16.152 -9.495 21.638 1.00 43.47 100 GLN A CA 1
ATOM 844 C C . GLN A 1 100 ? -15.304 -8.301 22.077 1.00 43.47 100 GLN A C 1
ATOM 846 O O . GLN A 1 100 ? -15.506 -7.180 21.618 1.00 43.47 100 GLN A O 1
ATOM 851 N N . GLY A 1 101 ? -14.381 -8.534 23.018 1.00 51.94 101 GLY A N 1
ATOM 852 C CA . GLY A 1 101 ? -13.333 -7.562 23.335 1.00 51.94 101 GLY A CA 1
ATOM 853 C C . GLY A 1 101 ? -12.625 -7.142 22.048 1.00 51.94 101 GLY A C 1
ATOM 854 O O . GLY A 1 101 ? -12.517 -7.969 21.144 1.00 51.94 101 GLY A O 1
ATOM 855 N N . GLN A 1 102 ? -12.212 -5.872 21.961 1.00 60.16 102 GLN A N 1
ATOM 856 C CA . GLN A 1 102 ? -11.580 -5.259 20.783 1.00 60.16 102 GLN A CA 1
ATOM 857 C C . GLN A 1 102 ? -10.605 -6.236 20.112 1.00 60.16 102 GLN A C 1
ATOM 859 O O . GLN A 1 102 ? -9.474 -6.425 20.561 1.00 60.16 102 GLN A O 1
ATOM 864 N N . ARG A 1 103 ? -11.071 -6.920 19.063 1.00 73.00 103 ARG A N 1
ATOM 865 C CA . ARG A 1 103 ? -10.273 -7.905 18.344 1.00 73.00 103 ARG A CA 1
ATOM 866 C C . ARG A 1 103 ? -9.371 -7.122 17.408 1.00 73.00 103 ARG A C 1
ATOM 868 O O . ARG A 1 103 ? -9.832 -6.639 16.382 1.00 73.00 103 ARG A O 1
ATOM 875 N N . VAL A 1 104 ? -8.104 -6.988 17.784 1.00 85.81 104 VAL A N 1
ATOM 876 C CA . VAL A 1 104 ? -7.068 -6.439 16.904 1.00 85.81 104 VAL A CA 1
ATOM 877 C C . VAL A 1 104 ? -6.943 -7.376 15.703 1.00 85.81 104 VAL A C 1
ATOM 879 O O . VAL A 1 104 ? -6.599 -8.551 15.854 1.00 85.81 104 VAL A O 1
ATOM 882 N N . PHE A 1 105 ? -7.273 -6.876 14.516 1.00 89.56 105 PHE A N 1
ATOM 883 C CA . PHE A 1 105 ? -7.118 -7.606 13.265 1.00 89.56 105 PHE A CA 1
ATOM 884 C C . PHE A 1 105 ? -5.651 -7.619 12.839 1.00 89.56 105 PHE A C 1
ATOM 886 O O . PHE A 1 105 ? -4.876 -6.711 13.158 1.00 89.56 105 PHE A O 1
ATOM 893 N N . SER A 1 106 ? -5.258 -8.643 12.084 1.00 91.94 106 SER A N 1
ATOM 894 C CA . SER A 1 106 ? -3.947 -8.645 11.433 1.00 91.94 106 SER A CA 1
ATOM 895 C C . SER A 1 106 ? -3.864 -7.516 10.388 1.00 91.94 106 SER A C 1
ATOM 897 O O . SER A 1 106 ? -4.884 -7.164 9.790 1.00 91.94 106 SER A O 1
ATOM 899 N N . PRO A 1 107 ? -2.675 -6.953 10.097 1.00 90.88 107 PRO A N 1
ATOM 900 C CA . PRO A 1 107 ? -2.535 -5.902 9.080 1.00 90.88 107 PRO A CA 1
ATOM 901 C C . PRO A 1 107 ? -3.086 -6.311 7.707 1.00 90.88 107 PRO A C 1
ATOM 903 O O . PRO A 1 107 ? -3.628 -5.491 6.972 1.00 90.88 107 PRO A O 1
ATOM 906 N N . GLU A 1 108 ? -2.981 -7.599 7.386 1.00 93.12 108 GLU A N 1
ATOM 907 C CA . GLU A 1 108 ? -3.515 -8.214 6.173 1.00 93.12 108 GLU A CA 1
ATOM 908 C C . GLU A 1 108 ? -5.046 -8.136 6.103 1.00 93.12 108 GLU A C 1
ATOM 910 O O . GLU A 1 108 ? -5.597 -7.785 5.058 1.00 93.12 108 GLU A O 1
ATOM 915 N N . GLU A 1 109 ? -5.726 -8.425 7.216 1.00 94.12 109 GLU A N 1
ATOM 916 C CA . GLU A 1 109 ? -7.182 -8.311 7.348 1.00 94.12 109 GLU A CA 1
ATOM 917 C C . GLU A 1 109 ? -7.639 -6.852 7.335 1.00 94.12 109 GLU A C 1
ATOM 919 O O . GLU A 1 109 ? -8.626 -6.541 6.672 1.00 94.12 109 GLU A O 1
ATOM 924 N N . VAL A 1 110 ? -6.915 -5.948 8.006 1.00 93.75 110 VAL A N 1
ATOM 925 C CA . VAL A 1 110 ? -7.222 -4.508 7.967 1.00 93.75 110 VAL A CA 1
ATOM 926 C C . VAL A 1 110 ? -7.144 -3.993 6.534 1.00 93.75 110 VAL A C 1
ATOM 928 O O . VAL A 1 110 ? -8.065 -3.323 6.068 1.00 93.75 110 VAL A O 1
ATOM 931 N N . LEU A 1 111 ? -6.082 -4.348 5.806 1.00 93.94 111 LEU A N 1
ATOM 932 C CA . LEU A 1 111 ? -5.907 -3.952 4.412 1.00 93.94 111 LEU A CA 1
ATOM 933 C C . LEU A 1 111 ? -7.036 -4.501 3.529 1.00 93.94 111 LEU A C 1
ATOM 935 O O . LEU A 1 111 ? -7.631 -3.744 2.762 1.00 93.94 111 LEU A O 1
ATOM 939 N N . PHE A 1 112 ? -7.398 -5.777 3.711 1.00 95.50 112 PHE A N 1
ATOM 940 C CA . PHE A 1 112 ? -8.515 -6.398 2.998 1.00 95.50 112 PHE A CA 1
ATOM 941 C C . PHE A 1 112 ? -9.837 -5.678 3.254 1.00 95.50 112 PHE A C 1
ATOM 943 O O . PHE A 1 112 ? -10.552 -5.349 2.313 1.00 95.50 112 PHE A O 1
ATOM 950 N N . ASN A 1 113 ? -10.159 -5.414 4.519 1.00 94.19 113 ASN A N 1
ATOM 951 C CA . ASN A 1 113 ? -11.413 -4.773 4.902 1.00 94.19 113 ASN A CA 1
ATOM 952 C C . ASN A 1 113 ? -11.473 -3.311 4.424 1.00 94.19 113 ASN A C 1
ATOM 954 O O . ASN A 1 113 ? -12.551 -2.799 4.138 1.00 94.19 113 ASN A O 1
ATOM 958 N N . THR A 1 114 ? -10.319 -2.648 4.300 1.00 93.50 114 THR A N 1
ATOM 959 C CA . THR A 1 114 ? -10.232 -1.228 3.927 1.00 93.50 114 THR A CA 1
ATOM 960 C C . THR A 1 114 ? -10.226 -1.006 2.415 1.00 93.50 114 THR A C 1
ATOM 962 O O . THR A 1 114 ? -10.893 -0.090 1.919 1.00 93.50 114 THR A O 1
ATOM 965 N N . LEU A 1 115 ? -9.462 -1.818 1.679 1.00 93.94 115 LEU A N 1
ATOM 966 C CA . LEU A 1 115 ? -9.202 -1.643 0.245 1.00 93.94 115 LEU A CA 1
ATOM 967 C C . LEU A 1 115 ? -9.809 -2.746 -0.633 1.00 93.94 115 LEU A C 1
ATOM 969 O O . LEU A 1 115 ? -9.802 -2.626 -1.854 1.00 93.94 115 LEU A O 1
ATOM 973 N N . GLY A 1 116 ? -10.332 -3.820 -0.040 1.00 95.44 116 GLY A N 1
ATOM 974 C CA . GLY A 1 116 ? -10.886 -4.966 -0.765 1.00 95.44 116 GLY A CA 1
ATOM 975 C C . GLY A 1 116 ? -9.837 -5.962 -1.265 1.00 95.44 116 GLY A C 1
ATOM 976 O O . GLY A 1 116 ? -10.192 -6.921 -1.951 1.00 95.44 116 GLY A O 1
ATOM 977 N N . PHE A 1 117 ? -8.556 -5.765 -0.933 1.00 96.38 117 PHE A N 1
ATOM 978 C CA . PHE A 1 117 ? -7.470 -6.677 -1.284 1.00 96.38 117 PHE A CA 1
ATOM 979 C C . PHE A 1 117 ? -6.351 -6.688 -0.237 1.00 96.38 117 PHE A C 1
ATOM 981 O O . PHE A 1 117 ? -6.204 -5.758 0.551 1.00 96.38 117 PHE A O 1
ATOM 988 N N . THR A 1 118 ? -5.531 -7.737 -0.265 1.00 96.06 118 THR A N 1
ATOM 989 C CA . THR A 1 118 ? -4.329 -7.877 0.566 1.00 96.06 118 THR A CA 1
ATOM 990 C C . THR A 1 118 ? -3.139 -8.220 -0.305 1.00 96.06 118 THR A C 1
ATOM 992 O O . THR A 1 118 ? -3.262 -9.003 -1.249 1.00 96.06 118 THR A O 1
ATOM 995 N N . VAL A 1 119 ? -1.975 -7.673 0.046 1.00 94.75 119 VAL A N 1
ATOM 996 C CA . VAL A 1 119 ? -0.697 -8.035 -0.564 1.00 94.75 119 VAL A CA 1
ATOM 997 C C . VAL A 1 119 ? 0.230 -8.682 0.456 1.00 94.75 119 VAL A C 1
ATOM 999 O O . VAL A 1 119 ? 0.305 -8.248 1.603 1.00 94.75 119 VAL A O 1
ATOM 1002 N N . SER A 1 120 ? 0.973 -9.698 0.031 1.00 93.31 120 SER A N 1
ATOM 1003 C CA . SER A 1 120 ? 1.967 -10.371 0.869 1.00 93.31 120 SER A CA 1
ATOM 1004 C C . SER A 1 120 ? 3.165 -10.840 0.049 1.00 93.31 120 SER A C 1
ATOM 1006 O O . SER A 1 120 ? 3.130 -10.958 -1.181 1.00 93.31 120 SER A O 1
ATOM 1008 N N . ARG A 1 121 ? 4.288 -11.062 0.737 1.00 93.94 121 ARG A N 1
ATOM 1009 C CA . ARG A 1 121 ? 5.535 -11.500 0.106 1.00 93.94 121 ARG A CA 1
ATOM 1010 C C . ARG A 1 121 ? 5.513 -13.008 -0.116 1.00 93.94 121 ARG A C 1
ATOM 1012 O O . ARG A 1 121 ? 5.378 -13.760 0.842 1.00 93.94 121 ARG A O 1
ATOM 1019 N N . HIS A 1 122 ? 5.749 -13.447 -1.349 1.00 93.50 122 HIS A N 1
ATOM 1020 C CA . HIS A 1 122 ? 5.851 -14.870 -1.689 1.00 93.50 122 HIS A CA 1
ATOM 1021 C C . HIS A 1 122 ? 7.056 -15.158 -2.583 1.00 93.50 122 HIS A C 1
ATOM 1023 O O . HIS A 1 122 ? 7.613 -14.266 -3.228 1.00 93.50 122 HIS A O 1
ATOM 1029 N N . ARG A 1 123 ? 7.494 -16.422 -2.609 1.00 94.88 123 ARG A N 1
ATOM 1030 C CA . ARG A 1 123 ? 8.531 -16.870 -3.544 1.00 94.88 123 ARG A CA 1
ATOM 1031 C C . ARG A 1 123 ? 8.039 -16.689 -4.973 1.00 94.88 123 ARG A C 1
ATOM 1033 O O . ARG A 1 123 ? 6.897 -17.010 -5.285 1.00 94.88 123 ARG A O 1
ATOM 1040 N N . SER A 1 124 ? 8.916 -16.169 -5.822 1.00 92.62 124 SER A N 1
ATOM 1041 C CA . SER A 1 124 ? 8.615 -16.045 -7.241 1.00 92.62 124 SER A CA 1
ATOM 1042 C C . SER A 1 124 ? 8.464 -17.426 -7.879 1.00 92.62 124 SER A C 1
ATOM 1044 O O . SER A 1 124 ? 9.210 -18.348 -7.548 1.00 92.62 124 SER A O 1
ATOM 1046 N N . SER A 1 125 ? 7.524 -17.550 -8.817 1.00 90.50 125 SER A N 1
ATOM 1047 C CA . SER A 1 125 ? 7.401 -18.722 -9.690 1.00 90.50 125 SER A CA 1
ATOM 1048 C C . SER A 1 125 ? 8.526 -18.793 -10.725 1.00 90.50 125 SER A C 1
ATOM 1050 O O . SER A 1 125 ? 8.788 -19.857 -11.283 1.00 90.50 125 SER A O 1
ATOM 1052 N N . LEU A 1 126 ? 9.213 -17.673 -10.976 1.00 91.50 126 LEU A N 1
ATOM 1053 C CA . LEU A 1 126 ? 10.354 -17.618 -11.875 1.00 91.50 126 LEU A CA 1
ATOM 1054 C C . LEU A 1 126 ? 11.624 -18.098 -11.161 1.00 91.50 126 LEU A C 1
ATOM 1056 O O . LEU A 1 126 ? 11.993 -17.598 -10.093 1.00 91.50 126 LEU A O 1
ATOM 1060 N N . VAL A 1 127 ? 12.320 -19.044 -11.793 1.00 90.25 127 VAL A N 1
ATOM 1061 C CA . VAL A 1 127 ? 13.580 -19.604 -11.290 1.00 90.25 127 VAL A CA 1
ATOM 1062 C C . VAL A 1 127 ? 14.591 -18.477 -11.050 1.00 90.25 127 VAL A C 1
ATOM 1064 O O . VAL A 1 127 ? 14.787 -17.609 -11.897 1.00 90.25 127 VAL A O 1
ATOM 1067 N N . SER A 1 128 ? 15.224 -18.487 -9.874 1.00 91.12 128 SER A N 1
ATOM 1068 C CA . SER A 1 128 ? 16.237 -17.507 -9.443 1.00 91.12 128 SER A CA 1
ATOM 1069 C C . SER A 1 128 ? 15.760 -16.055 -9.266 1.00 91.12 128 SER A C 1
ATOM 1071 O O . SER A 1 128 ? 16.586 -15.182 -9.016 1.00 91.12 128 SER A O 1
ATOM 1073 N N . ALA A 1 129 ? 14.453 -15.770 -9.314 1.00 91.19 129 ALA A N 1
ATOM 1074 C CA . ALA A 1 129 ? 13.928 -14.404 -9.172 1.00 91.19 129 ALA A CA 1
ATOM 1075 C C . ALA A 1 129 ? 13.682 -13.951 -7.715 1.00 91.19 129 ALA A C 1
ATOM 1077 O O . ALA A 1 129 ? 13.275 -12.817 -7.472 1.00 91.19 129 ALA A O 1
ATOM 1078 N N . GLY A 1 130 ? 13.923 -14.817 -6.726 1.00 94.50 130 GLY A N 1
ATOM 1079 C CA . GLY A 1 130 ? 13.820 -14.460 -5.308 1.00 94.50 130 GLY A CA 1
ATOM 1080 C C . GLY A 1 130 ? 12.380 -14.394 -4.784 1.00 94.50 130 GLY A C 1
ATOM 1081 O O . GLY A 1 130 ? 11.623 -15.358 -4.912 1.00 94.50 130 GLY A O 1
ATOM 1082 N N . THR A 1 131 ? 12.030 -13.290 -4.121 1.00 93.62 131 THR A N 1
ATOM 1083 C CA . THR A 1 131 ? 10.742 -13.080 -3.435 1.00 93.62 131 THR A CA 1
ATOM 1084 C C . THR A 1 131 ? 10.050 -11.854 -4.019 1.00 93.62 131 THR A C 1
ATOM 1086 O O . THR A 1 131 ? 10.628 -10.770 -4.006 1.00 93.62 131 THR A O 1
ATOM 1089 N N . GLY A 1 132 ? 8.819 -12.029 -4.493 1.00 92.25 132 GLY A N 1
ATOM 1090 C CA . GLY A 1 132 ? 7.960 -10.956 -4.993 1.00 92.25 132 GLY A CA 1
ATOM 1091 C C . GLY A 1 132 ? 6.880 -10.553 -3.989 1.00 92.25 132 GLY A C 1
ATOM 1092 O O . GLY A 1 132 ? 6.771 -11.136 -2.908 1.00 92.25 132 GLY A O 1
ATOM 1093 N N . VAL A 1 133 ? 6.076 -9.562 -4.368 1.00 92.75 133 VAL A N 1
ATOM 1094 C CA . VAL A 1 133 ? 4.854 -9.148 -3.663 1.00 92.75 133 VAL A CA 1
ATOM 1095 C C . VAL A 1 133 ? 3.664 -9.534 -4.533 1.00 92.75 133 VAL A C 1
ATOM 1097 O O . VAL A 1 133 ? 3.658 -9.236 -5.725 1.00 92.75 133 VAL A O 1
ATOM 1100 N N . PHE A 1 134 ? 2.684 -10.213 -3.946 1.00 94.50 134 PHE A N 1
ATOM 1101 C CA . PHE A 1 134 ? 1.532 -10.764 -4.651 1.00 94.50 134 PHE A CA 1
ATOM 1102 C C . PHE A 1 134 ? 0.248 -10.338 -3.960 1.00 94.50 134 PHE A C 1
ATOM 1104 O O . PHE A 1 134 ? 0.206 -10.268 -2.733 1.00 94.50 134 PHE A O 1
ATOM 1111 N N . VAL A 1 135 ? -0.801 -10.106 -4.747 1.00 95.38 135 VAL A N 1
ATOM 1112 C CA . VAL A 1 135 ? -2.162 -10.013 -4.218 1.00 95.38 135 VAL A CA 1
ATOM 1113 C C . VAL A 1 135 ? -2.587 -11.419 -3.813 1.00 95.38 135 VAL A C 1
ATOM 1115 O O . VAL A 1 135 ? -2.642 -12.313 -4.657 1.00 95.38 135 VAL A O 1
ATOM 1118 N N . THR A 1 136 ? -2.848 -11.628 -2.529 1.00 95.12 136 THR A N 1
ATOM 1119 C CA . THR A 1 136 ? -3.202 -12.946 -1.982 1.00 95.12 136 THR A CA 1
ATOM 1120 C C . THR A 1 136 ? -4.666 -13.093 -1.646 1.00 95.12 136 THR A C 1
ATOM 1122 O O . THR A 1 136 ? -5.179 -14.211 -1.614 1.00 95.12 136 THR A O 1
ATOM 1125 N N . LYS A 1 137 ? -5.358 -11.976 -1.435 1.00 96.31 137 LYS A N 1
ATOM 1126 C CA . LYS A 1 137 ? -6.794 -11.948 -1.190 1.00 96.31 137 LYS A CA 1
ATOM 1127 C C . LYS A 1 137 ? -7.407 -10.755 -1.905 1.00 96.31 137 LYS A C 1
ATOM 1129 O O . LYS A 1 137 ? -6.802 -9.687 -1.935 1.00 96.31 137 LYS A O 1
ATOM 1134 N N . GLY A 1 138 ? -8.613 -10.934 -2.437 1.00 96.06 138 GLY A N 1
ATOM 1135 C CA . GLY A 1 138 ? -9.351 -9.875 -3.117 1.00 96.06 138 GLY A CA 1
ATOM 1136 C C . GLY A 1 138 ? -8.897 -9.617 -4.551 1.00 96.06 138 GLY A C 1
ATOM 1137 O O . GLY A 1 138 ? -8.257 -10.459 -5.179 1.00 96.06 138 GLY A O 1
ATOM 1138 N N . PHE A 1 139 ? -9.271 -8.451 -5.072 1.00 95.19 139 PHE A N 1
ATOM 1139 C CA . PHE A 1 139 ? -9.003 -8.044 -6.449 1.00 95.19 139 PHE A CA 1
ATOM 1140 C C . PHE A 1 139 ? -8.582 -6.576 -6.495 1.00 95.19 139 PHE A C 1
ATOM 1142 O O . PHE A 1 139 ? -9.122 -5.754 -5.760 1.00 95.19 139 PHE A O 1
ATOM 1149 N N . VAL A 1 140 ? -7.636 -6.254 -7.379 1.00 95.31 140 VAL A N 1
ATOM 1150 C CA . VAL A 1 140 ? -7.131 -4.892 -7.584 1.00 95.31 140 VAL A CA 1
ATOM 1151 C C . VAL A 1 140 ? -7.584 -4.397 -8.960 1.00 95.31 140 VAL A C 1
ATOM 1153 O O . VAL A 1 140 ? -7.046 -4.854 -9.974 1.00 95.31 140 VAL A O 1
ATOM 1156 N N . PRO A 1 141 ? -8.559 -3.475 -9.029 1.00 92.06 141 PRO A N 1
ATOM 1157 C CA . PRO A 1 141 ? -8.947 -2.836 -10.279 1.00 92.06 141 PRO A CA 1
ATOM 1158 C C . PRO A 1 141 ? -7.809 -2.039 -10.925 1.00 92.06 141 PRO A C 1
ATOM 1160 O O . PRO A 1 141 ? -6.849 -1.601 -10.287 1.00 92.06 141 PRO A O 1
ATOM 1163 N N . LYS A 1 142 ? -7.930 -1.802 -12.233 1.00 90.75 142 LYS A N 1
ATOM 1164 C CA . LYS A 1 142 ? -7.014 -0.905 -12.942 1.00 90.75 142 LYS A CA 1
ATOM 1165 C C . LYS A 1 142 ? -7.141 0.512 -12.369 1.00 90.75 142 LYS A C 1
ATOM 1167 O O . LYS A 1 142 ? -8.250 1.013 -12.234 1.00 90.75 142 LYS A O 1
ATOM 1172 N N . GLY A 1 143 ? -6.003 1.156 -12.112 1.00 88.69 143 GLY A N 1
ATOM 1173 C CA . GLY A 1 143 ? -5.949 2.512 -11.551 1.00 88.69 143 GLY A CA 1
ATOM 1174 C C . GLY A 1 143 ? -5.948 2.557 -10.022 1.00 88.69 143 GLY A C 1
ATOM 1175 O O . GLY A 1 143 ? -5.874 3.636 -9.454 1.00 88.69 143 GLY A O 1
ATOM 1176 N N . THR A 1 144 ? -5.987 1.408 -9.342 1.00 91.00 144 THR A N 1
ATOM 1177 C CA . THR A 1 144 ? -5.910 1.348 -7.879 1.00 91.00 144 THR A CA 1
ATOM 1178 C C . THR A 1 144 ? -4.472 1.493 -7.377 1.00 91.00 144 THR A C 1
ATOM 1180 O O . THR A 1 144 ? -3.544 0.870 -7.899 1.00 91.00 144 THR A O 1
ATOM 1183 N N . VAL A 1 145 ? -4.291 2.284 -6.318 1.00 91.44 145 VAL A N 1
ATOM 1184 C CA . VAL A 1 145 ? -3.014 2.423 -5.607 1.00 91.44 145 VAL A CA 1
ATOM 1185 C C . VAL A 1 145 ? -2.767 1.173 -4.758 1.00 91.44 145 VAL A C 1
ATOM 1187 O O . VAL A 1 145 ? -3.552 0.854 -3.871 1.00 91.44 145 VAL A O 1
ATOM 1190 N N . VAL A 1 146 ? -1.670 0.460 -5.030 1.00 90.38 146 VAL A N 1
ATOM 1191 C CA . VAL A 1 146 ? -1.316 -0.797 -4.334 1.00 90.38 146 VAL A CA 1
ATOM 1192 C C . VAL A 1 146 ? -0.136 -0.619 -3.387 1.00 90.38 146 VAL A C 1
ATOM 1194 O O . VAL A 1 146 ? -0.143 -1.121 -2.267 1.00 90.38 146 VAL A O 1
ATOM 1197 N N . SER A 1 147 ? 0.906 0.069 -3.844 1.00 87.12 147 SER A N 1
ATOM 1198 C CA . SER A 1 147 ? 2.127 0.275 -3.073 1.00 87.12 147 SER A CA 1
ATOM 1199 C C . SER A 1 147 ? 2.813 1.554 -3.512 1.00 87.12 147 SER A C 1
ATOM 1201 O O . SER A 1 147 ? 2.917 1.817 -4.711 1.00 87.12 147 SER A O 1
ATOM 1203 N N . MET A 1 148 ? 3.360 2.289 -2.553 1.00 82.94 148 MET A N 1
ATOM 1204 C CA . MET A 1 148 ? 4.337 3.335 -2.820 1.00 82.94 148 MET A CA 1
ATOM 1205 C C . MET A 1 148 ? 5.738 2.771 -2.644 1.00 82.94 148 MET A C 1
ATOM 1207 O O . MET A 1 148 ? 5.979 1.965 -1.746 1.00 82.94 148 MET A O 1
ATOM 1211 N N . TYR A 1 149 ? 6.667 3.212 -3.485 1.00 78.62 149 TYR A N 1
ATOM 1212 C CA . TYR A 1 149 ? 8.082 2.950 -3.276 1.00 78.62 149 TYR A CA 1
ATOM 1213 C C . TYR A 1 149 ? 8.693 4.155 -2.555 1.00 78.62 149 TYR A C 1
ATOM 1215 O O . TYR A 1 149 ? 8.960 5.165 -3.212 1.00 78.62 149 TYR A O 1
ATOM 1223 N N . PRO A 1 150 ? 8.894 4.103 -1.225 1.00 71.44 150 PRO A N 1
ATOM 1224 C CA . PRO A 1 150 ? 9.623 5.155 -0.536 1.00 71.44 150 PRO A CA 1
ATOM 1225 C C . PRO A 1 150 ? 11.076 5.104 -1.021 1.00 71.44 150 PRO A C 1
ATOM 1227 O O . PRO A 1 150 ? 11.833 4.188 -0.699 1.00 71.44 150 PRO A O 1
ATOM 1230 N N . GLY A 1 151 ? 11.452 6.052 -1.879 1.00 69.12 151 GLY A N 1
ATOM 1231 C CA . GLY A 1 151 ? 12.837 6.214 -2.303 1.00 69.12 151 GLY A CA 1
ATOM 1232 C C . GLY A 1 151 ? 13.722 6.663 -1.139 1.00 69.12 151 GLY A C 1
ATOM 1233 O O . GLY A 1 151 ? 13.244 7.208 -0.145 1.00 69.12 151 GLY A O 1
ATOM 1234 N N . ALA A 1 152 ? 15.036 6.482 -1.278 1.00 57.84 152 ALA A N 1
ATOM 1235 C CA . ALA A 1 152 ? 15.981 7.186 -0.422 1.00 57.84 152 ALA A CA 1
ATOM 1236 C C . ALA A 1 152 ? 15.969 8.671 -0.816 1.00 57.84 152 ALA A C 1
ATOM 1238 O O . ALA A 1 152 ? 16.361 9.018 -1.934 1.00 57.84 152 ALA A O 1
ATOM 1239 N N . LEU A 1 153 ? 15.507 9.539 0.085 1.00 53.75 153 LEU A N 1
ATOM 1240 C CA . LEU A 1 153 ? 15.651 10.983 -0.070 1.00 53.75 153 LEU A CA 1
ATOM 1241 C C . LEU A 1 153 ? 17.138 11.322 0.070 1.00 53.75 153 LEU A C 1
ATOM 1243 O O . LEU A 1 153 ? 17.685 11.343 1.168 1.00 53.75 153 LEU A O 1
ATOM 1247 N N . MET A 1 154 ? 17.811 11.536 -1.059 1.00 46.47 154 MET A N 1
ATOM 1248 C CA . MET A 1 154 ? 19.182 12.034 -1.068 1.00 46.47 154 MET A CA 1
ATOM 1249 C C . MET A 1 154 ? 19.138 13.554 -0.903 1.00 46.47 154 MET A C 1
ATOM 1251 O O . MET A 1 154 ? 18.616 14.258 -1.765 1.00 46.47 154 MET A O 1
ATOM 1255 N N . GLU A 1 155 ? 19.701 14.056 0.194 1.00 51.22 155 GLU A N 1
ATOM 1256 C CA . GLU A 1 155 ? 19.725 15.478 0.577 1.00 51.22 155 GLU A CA 1
ATOM 1257 C C . GLU A 1 155 ? 20.268 16.402 -0.533 1.00 51.22 155 GLU A C 1
ATOM 1259 O O . GLU A 1 155 ? 19.801 17.525 -0.719 1.00 51.22 155 GLU A O 1
ATOM 1264 N N . SER A 1 156 ? 21.182 15.896 -1.366 1.00 50.03 156 SER A N 1
ATOM 1265 C CA . SER A 1 156 ? 21.734 16.627 -2.511 1.00 50.03 156 SER A CA 1
ATOM 1266 C C . SER A 1 156 ? 20.755 16.832 -3.674 1.00 50.03 156 SER A C 1
ATOM 1268 O O . SER A 1 156 ? 20.945 17.765 -4.452 1.00 50.03 156 SER A O 1
ATOM 1270 N N . LEU A 1 157 ? 19.712 16.003 -3.806 1.00 48.06 157 LEU A N 1
ATOM 1271 C CA . LEU A 1 157 ? 18.685 16.162 -4.843 1.00 48.06 157 LEU A CA 1
ATOM 1272 C C . LEU A 1 157 ? 17.659 17.236 -4.447 1.00 48.06 157 LEU A C 1
ATOM 1274 O O . LEU A 1 157 ? 17.229 18.014 -5.295 1.00 48.06 157 LEU A O 1
ATOM 1278 N N . LEU A 1 158 ? 17.339 17.321 -3.150 1.00 51.09 158 LEU A N 1
ATOM 1279 C CA . LEU A 1 158 ? 16.406 18.298 -2.573 1.00 51.09 158 LEU A CA 1
ATOM 1280 C C . LEU A 1 158 ? 16.883 19.744 -2.782 1.00 51.09 158 LEU A C 1
ATOM 1282 O O . LEU A 1 158 ? 16.099 20.611 -3.169 1.00 51.09 158 LEU A O 1
ATOM 1286 N N . MET A 1 159 ? 18.186 19.981 -2.612 1.00 44.25 159 MET A N 1
ATOM 1287 C CA . MET A 1 159 ? 18.804 21.296 -2.812 1.00 44.25 159 MET A CA 1
ATOM 1288 C C . MET A 1 159 ? 18.768 21.795 -4.266 1.00 44.25 159 MET A C 1
ATOM 1290 O O . MET A 1 159 ? 18.834 23.004 -4.486 1.00 44.25 159 MET A O 1
ATOM 1294 N N . GLY A 1 160 ? 18.670 20.898 -5.254 1.00 45.53 160 GLY A N 1
ATOM 1295 C CA . GLY A 1 160 ? 18.506 21.270 -6.664 1.00 45.53 160 GLY A CA 1
ATOM 1296 C C . GLY A 1 160 ? 17.070 21.688 -6.979 1.00 45.53 160 GLY A C 1
ATOM 1297 O O . GLY A 1 160 ? 16.838 22.772 -7.501 1.00 45.53 160 GLY A O 1
ATOM 1298 N N . THR A 1 161 ? 16.095 20.879 -6.555 1.00 47.47 161 THR A N 1
ATOM 1299 C CA . THR A 1 161 ? 14.660 21.128 -6.790 1.00 47.47 161 THR A CA 1
ATOM 1300 C C . THR A 1 161 ? 14.115 22.370 -6.076 1.00 47.47 161 THR A C 1
ATOM 1302 O O . THR A 1 161 ? 13.224 23.035 -6.604 1.00 47.47 161 THR A O 1
ATOM 1305 N N . ILE A 1 162 ? 14.652 22.719 -4.899 1.00 47.34 162 ILE A N 1
ATOM 1306 C CA . ILE A 1 162 ? 14.257 23.941 -4.176 1.00 47.34 162 ILE A CA 1
ATOM 1307 C C . ILE A 1 162 ? 14.785 25.200 -4.885 1.00 47.34 162 ILE A C 1
ATOM 1309 O O . ILE A 1 162 ? 14.080 26.206 -4.936 1.00 47.34 162 ILE A O 1
ATOM 1313 N N . LYS A 1 163 ? 15.983 25.142 -5.484 1.00 44.66 163 LYS A N 1
ATOM 1314 C CA . LYS A 1 163 ? 16.544 26.262 -6.258 1.00 44.66 163 LYS A CA 1
ATOM 1315 C C . LYS A 1 163 ? 15.770 26.516 -7.550 1.00 44.66 163 LYS A C 1
ATOM 1317 O O . LYS A 1 163 ? 15.405 27.657 -7.809 1.00 44.66 163 LYS A O 1
ATOM 1322 N N . ASP A 1 164 ? 15.435 25.458 -8.285 1.00 42.91 164 ASP A N 1
ATOM 1323 C CA . ASP A 1 164 ? 14.667 25.581 -9.531 1.00 42.91 164 ASP A CA 1
ATOM 1324 C C . ASP A 1 164 ? 13.237 26.114 -9.288 1.00 42.91 164 ASP A C 1
ATOM 1326 O O . ASP A 1 164 ? 12.688 26.823 -10.129 1.00 42.91 164 ASP A O 1
ATOM 1330 N N . SER A 1 165 ? 12.649 25.843 -8.113 1.00 42.44 165 SER A N 1
ATOM 1331 C CA . SER A 1 165 ? 11.332 26.381 -7.725 1.00 42.44 165 SER A CA 1
ATOM 1332 C C . SER A 1 165 ? 11.384 27.845 -7.251 1.00 42.44 165 SER A C 1
ATOM 1334 O O . SER A 1 165 ? 10.388 28.558 -7.364 1.00 42.44 165 SER A O 1
ATOM 1336 N N . GLN A 1 166 ? 12.525 28.324 -6.737 1.00 41.06 166 GLN A N 1
ATOM 1337 C CA . GLN A 1 166 ? 12.708 29.736 -6.369 1.00 41.06 166 GLN A CA 1
ATOM 1338 C C . GLN A 1 166 ? 12.943 30.630 -7.592 1.00 41.06 166 GLN A C 1
ATOM 1340 O O . GLN A 1 166 ? 12.407 31.736 -7.635 1.00 41.06 166 GLN A O 1
ATOM 1345 N N . ASP A 1 167 ? 13.654 30.149 -8.614 1.00 43.94 167 ASP A N 1
ATOM 1346 C CA . ASP A 1 167 ? 13.916 30.936 -9.827 1.00 43.94 167 ASP A CA 1
ATOM 1347 C C . ASP A 1 167 ? 12.663 31.132 -10.707 1.00 43.94 167 ASP A C 1
ATOM 1349 O O . ASP A 1 167 ? 12.605 32.085 -11.483 1.00 43.94 167 ASP A O 1
ATOM 1353 N N . GLN A 1 168 ? 11.624 30.299 -10.556 1.00 41.41 168 GLN A N 1
ATOM 1354 C CA . GLN A 1 168 ? 10.365 30.429 -11.307 1.00 41.41 168 GLN A CA 1
ATOM 1355 C C . GLN A 1 168 ? 9.306 31.323 -10.630 1.00 41.41 168 GLN A C 1
ATOM 1357 O O . GLN A 1 168 ? 8.406 31.818 -11.307 1.00 41.41 168 GLN A O 1
ATOM 1362 N N . CYS A 1 169 ? 9.422 31.585 -9.321 1.00 40.53 169 CYS A N 1
ATOM 1363 C CA . CYS A 1 169 ? 8.438 32.355 -8.542 1.00 40.53 169 CYS A CA 1
ATOM 1364 C C . CYS A 1 169 ? 8.842 33.816 -8.261 1.00 40.53 169 CYS A C 1
ATOM 1366 O O . CYS A 1 169 ? 8.063 34.564 -7.669 1.00 40.53 169 CYS A O 1
ATOM 1368 N N . THR A 1 170 ? 10.011 34.276 -8.718 1.00 42.75 170 THR A N 1
ATOM 1369 C CA . THR A 1 170 ? 10.498 35.662 -8.523 1.00 42.75 170 THR A CA 1
ATOM 1370 C C . THR A 1 170 ? 9.851 36.700 -9.455 1.00 42.75 170 THR A C 1
ATOM 1372 O O . THR A 1 170 ? 10.398 37.781 -9.662 1.00 42.75 170 THR A O 1
ATOM 1375 N N . GLY A 1 171 ? 8.670 36.404 -10.005 1.00 46.25 171 GLY A N 1
ATOM 1376 C CA . GLY A 1 171 ? 7.949 37.310 -10.898 1.00 46.25 171 GLY A CA 1
ATOM 1377 C C . GLY A 1 171 ? 6.850 38.148 -10.245 1.00 46.25 171 GLY A C 1
ATOM 1378 O O . GLY A 1 171 ? 6.740 39.322 -10.578 1.00 46.25 171 GLY A O 1
ATOM 1379 N N . LEU A 1 172 ? 5.994 37.579 -9.381 1.00 46.22 172 LEU A N 1
ATOM 1380 C CA . LEU A 1 172 ? 4.686 38.215 -9.115 1.00 46.22 172 LEU A CA 1
ATOM 1381 C C . LEU A 1 172 ? 4.061 38.035 -7.715 1.00 46.22 172 LEU A C 1
ATOM 1383 O O . LEU A 1 172 ? 2.931 38.467 -7.530 1.00 46.22 172 LEU A O 1
ATOM 1387 N N . ALA A 1 173 ? 4.737 37.464 -6.711 1.00 42.91 173 ALA A N 1
ATOM 1388 C CA . ALA A 1 173 ? 4.081 37.200 -5.413 1.00 42.91 173 ALA A CA 1
ATOM 1389 C C . ALA A 1 173 ? 4.933 37.521 -4.170 1.00 42.91 173 ALA A C 1
ATOM 1391 O O . ALA A 1 173 ? 4.777 36.895 -3.124 1.00 42.91 173 ALA A O 1
ATOM 1392 N N . ALA A 1 174 ? 5.849 38.490 -4.260 1.00 38.62 174 ALA A N 1
ATOM 1393 C CA . ALA A 1 174 ? 6.720 38.849 -3.134 1.00 38.62 174 ALA A CA 1
ATOM 1394 C C . ALA A 1 174 ? 6.041 39.706 -2.041 1.00 38.62 174 ALA A C 1
ATOM 1396 O O . ALA A 1 174 ? 6.674 39.973 -1.022 1.00 38.62 174 ALA A O 1
ATOM 1397 N N . GLU A 1 175 ? 4.777 40.119 -2.205 1.00 39.78 175 GLU A N 1
ATOM 1398 C CA . GLU A 1 175 ? 4.113 41.018 -1.244 1.00 39.78 175 GLU A CA 1
ATOM 1399 C C . GLU A 1 175 ? 3.044 40.360 -0.352 1.00 39.78 175 GLU A C 1
ATOM 1401 O O . GLU A 1 175 ? 2.775 40.874 0.729 1.00 39.78 175 GLU A O 1
ATOM 1406 N N . GLU A 1 176 ? 2.490 39.193 -0.705 1.00 39.50 176 GLU A N 1
ATOM 1407 C CA . GLU A 1 176 ? 1.379 38.607 0.076 1.00 39.50 176 GLU A CA 1
ATOM 1408 C C . GLU A 1 176 ? 1.800 37.589 1.150 1.00 39.50 176 GLU A C 1
ATOM 1410 O O . GLU A 1 176 ? 1.046 37.334 2.087 1.00 39.50 176 GLU A O 1
ATOM 1415 N N . ILE A 1 177 ? 3.016 37.035 1.098 1.00 40.97 177 ILE A N 1
ATOM 1416 C CA . ILE A 1 177 ? 3.410 35.948 2.019 1.00 40.97 177 ILE A CA 1
ATOM 1417 C C . ILE A 1 177 ? 3.843 36.469 3.406 1.00 40.97 177 ILE A C 1
ATOM 1419 O O . ILE A 1 177 ? 3.743 35.747 4.398 1.00 40.97 177 ILE A O 1
ATOM 1423 N N . ASN A 1 178 ? 4.251 37.737 3.534 1.00 34.16 178 ASN A N 1
ATOM 1424 C CA . ASN A 1 178 ? 4.750 38.267 4.812 1.00 34.16 178 ASN A CA 1
ATOM 1425 C C . ASN A 1 178 ? 3.665 38.551 5.867 1.00 34.16 178 ASN A C 1
ATOM 1427 O O . ASN A 1 178 ? 4.011 38.800 7.021 1.00 34.16 178 ASN A O 1
ATOM 1431 N N . LEU A 1 179 ? 2.372 38.484 5.528 1.00 38.88 179 LEU A N 1
ATOM 1432 C CA . LEU A 1 179 ? 1.304 38.780 6.493 1.00 38.88 179 LEU A CA 1
ATOM 1433 C C . LEU A 1 179 ? 0.732 37.541 7.208 1.00 38.88 179 LEU A C 1
ATOM 1435 O O . LEU A 1 179 ? 0.006 37.699 8.185 1.00 38.88 179 LEU A O 1
ATOM 1439 N N . ALA A 1 180 ? 1.071 36.318 6.784 1.00 38.94 180 ALA A N 1
ATOM 1440 C CA . ALA A 1 180 ? 0.462 35.093 7.323 1.00 38.94 180 ALA A CA 1
ATOM 1441 C C . ALA A 1 180 ? 1.329 34.315 8.333 1.00 38.94 180 ALA A C 1
ATOM 1443 O O . ALA A 1 180 ? 0.874 33.307 8.864 1.00 38.94 180 ALA A O 1
ATOM 1444 N N . LEU A 1 181 ? 2.562 34.754 8.617 1.00 38.84 181 LEU A N 1
ATOM 1445 C CA . LEU A 1 181 ? 3.467 34.046 9.543 1.00 38.84 181 LEU A CA 1
ATOM 1446 C C . LEU A 1 181 ? 3.706 34.747 10.887 1.00 38.84 181 LEU A C 1
ATOM 1448 O O . LEU A 1 181 ? 4.393 34.197 11.741 1.00 38.84 181 LEU A O 1
ATOM 1452 N N . PHE A 1 182 ? 3.096 35.910 11.119 1.00 41.62 182 PHE A N 1
ATOM 1453 C CA . PHE A 1 182 ? 3.022 36.518 12.449 1.00 41.62 182 PHE A CA 1
ATOM 1454 C C . PHE A 1 182 ? 1.635 37.120 12.687 1.00 41.62 182 PHE A C 1
ATOM 1456 O O . PHE A 1 182 ? 1.456 38.337 12.617 1.00 41.62 182 PHE A O 1
ATOM 1463 N N . LYS A 1 183 ? 0.661 36.251 12.970 1.00 37.59 183 LYS A N 1
ATOM 1464 C CA . LYS A 1 183 ? -0.463 36.488 13.886 1.00 37.59 183 LYS A CA 1
ATOM 1465 C C . LYS A 1 183 ? -1.157 35.176 14.219 1.00 37.59 183 LYS A C 1
ATOM 1467 O O . LYS A 1 183 ? -1.425 34.412 13.271 1.00 37.59 183 LYS A O 1
#

Radius of gyration: 25.78 Å; chains: 1; bounding box: 74×61×57 Å

Foldseek 3Di:
DVVVVVVVCVVCVPPCVVVCVVCVVVDPPPPPDDVDPVSVDLADVVLVVVLVVLLVLLLCLLCVVVCVVVCVVVVVVVVVSVVVNVVVVVVPVVDDDDDDDSDRDDSQVSCCVRPVWGKDWDADPDPPPGIDIDTPGGDDDPRDDDDDDPDPPDPVVVVVVVVVVVVVPVPPPPPPPVPPPPD

Organism: Catharus ustulatus (NCBI:txid91951)

Sequence (183 aa):
MLRELRRRWGSYKYRFVPWLALNLRRQRRTLRYVPESSQDKIIADEDVFETLLKTFKALFINDFSRQADILAVLPEVKCQYLELLTVEQKQSEVNSCNHQGQRVFSPEEVLFNTLGFTVSRHRSSLVSAGTGVFVTKGFVPKGTVVSMYPGALMESLLMGTIKDSQDQCTGLAAEEINLALFK

=== Feature glossary ===
A reading guide for the features in this record.

Start from the sequence.

  · This is the polypeptide sequence — one letter per residue, N-terminus first. Length ranges from a few dozen residues for small domains to over a thousand for large multi-domain proteins.

Fold it, and you get atomic coordinates and the backbone conformation that goes with them.

  · Structure coordinates are given as an mmCIF _atom_site loop: one row per atom with element, residue name, chain id, sequence number, and x/y/z position in Å. Only the four main-chain atoms per residue are included here; side chains are omitted to keep the record compact.

  · Backbone dihedral angles. Every residue except chain termini has a φ (preceding-C → N → Cα → C) and a ψ (N → Cα → C → next-N). They are reported in degrees following the IUPAC sign convention. Secondary structure is essentially a statement about which (φ, ψ) basin each residue occupies.

  · The SS8 string is DSSP's per-residue secondary-structure call. α-helix (H) means an i→i+4 H-bond ladder; β-strand (E) means the residue participates in a β-sheet; 3₁₀ (G) and π (I) are tighter and wider helices; T/S are turns/bends; '-' is loop.

  · SS3 is a coarse helix/strand/coil call (letters a/b/c) made by the P-SEA algorithm from inter-Cα distances and dihedrals. It is less detailed than DSSP but needs only Cα positions.

Summarize the fold with a handful of shape descriptors and a per-residue structural alphabet.

  · Radius of gyration (Rg) is the root-mean-square distance of Cα atoms from their centroid — a single number for overall size and compactness. A globular domain of N residues has Rg ≈ 2.2·N^0.38 Å; an extended or disordered chain has a much larger Rg. The Cα contact count is the number of residue pairs whose Cα ato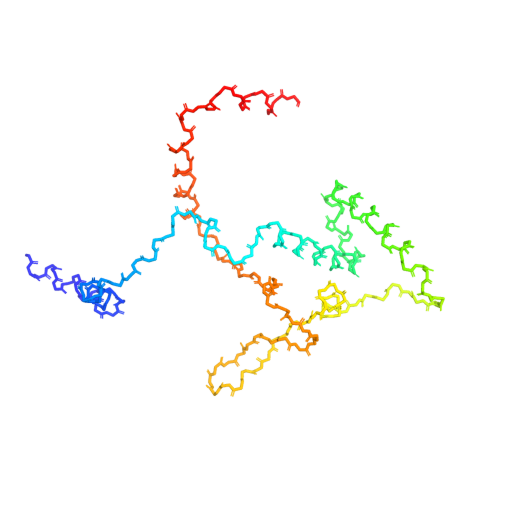ms are within 8 Å and are more than four positions apart in sequence — a standard proxy for tertiary packing density. The bounding box is the smallest axis-aligned box enclosing all Cα atoms.

  · The Foldseek 3Di string encodes local tertiary geometry as a 20-letter alphabet — one character per residue — derived from the relative positions of nearby Cα atoms. Unlike the amino-acid sequence, 3Di is a direct function of the 3D structure, so two proteins with the same fold have similar 3Di strings even at low sequence identity.

  · Solvent-accessible surface area (SASA) is the area in Å² traced out by the centre of a 1.4 Å probe sphere (a water molecule) rolled over the protein's van der Waals surface (Shrake–Rupley / Lee–Richards construction). Buried residues have near-zero SASA; fully exposed residues can exceed 200 Å². The total SASA scales roughly with the number of surface residues.

Ask how reliable the model is.

  · pLDDT (predicted Local Distance Difference Test) is AlphaFold's per-residue confidence score, ranging from 0 to 100. Values above 90 indicate high confidence (typically well-packed cores); 70–90 is confident; 50–70 low confidence; below 50 usually means the region is disordered or the prediction is unreliable there. AlphaFold stores pLDDT in the mmCIF B-factor column.

  · B-factor (Debye–Waller factor) reflects atomic displacement in the crystal lattice. It is an experimental observable (units Å²), not a prediction; low values mean the atom is pinned down, high values mean it moves or is heterogeneous across the crystal.

  · Predicted Aligned Error (PAE) is an AlphaFold confidence matrix: entry (i, j) is the expected error in the position of residue j, in ångströms, when the prediction is superimposed on the true structure at residue i. Low PAE within a block of residues means that block is internally rigid and well-predicted; high PAE between two blocks means their relative placement is uncertain even if each block individually is confident.

Place it in context: what it resembles, what it is annotated as, and how it looks.

  · Nearest PDB neighbors are the top structural matches found by Foldseek when searching this structure against the entire Protein Data Bank. Each hit r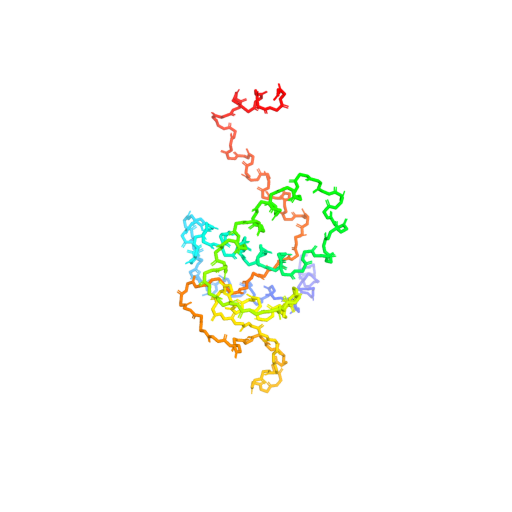eports a TM-score (0 to 1; >0.5 almost always implies the same fold) and an E-value. These are *structural* homologs — they may share no detectable sequence similarity.

  · Functional annotations link the protein to curated databases. InterPro entries identify conserved domains and families by matching the sequence against member-database signatures (Pfam, PROSITE, CDD, …). Gene Ontology (GO) terms describe molecular function, biological process, and cellular component in a controlled vocabulary. CATH places the structure in a hierarchical fold classification (Class/Architecture/Topology/Homologous-superfamily). The organism is the source species.

  · Three diagnostic plots accompany the record. The Cα contact map visualizes the tertiary structure as a 2D adjacency matrix (8 Å cutoff, sequence-local contacts suppressed). The Ramachandran plot shows the distribution of backbone (φ, ψ) torsions, with points in the α and β basins reflecting secondary structure content. The PAE plot shows AlphaFold's inter-residue confidence as a color matrix.

  · Six rendered views show the 3D structure from the faces of a cube — i.e. along ±x, ±y, ±z. Rendering representation is drawn randomly per protein from cartoon (secondary-structure ribbons), sticks (backbone bonds), or molecular surface; coloring is either N→C rainbow (blue at the N-terminus through red at the C-terminus) or one color per chain.